Protein AF-A0A3D1BI68-F1 (afdb_monomer)

Sequence (185 aa):
MKQLLTLALCLFSLGAMAQGSFPYNPDANENGTVGSEDLLAFLSVYGSAFLPSGVLPVAGGGTGVSTLDSARLALGVSTFADVIPLGQSGPEAQVTGDLRITQNLNQGQGNVASGLYAAVSGRGGTASGTYSFVTNQNSTATATCSSAIGEGTSATATAAHSQGFGSEASGLAAHAEGYYTVASS

Nearest PDB structures (foldseek):
  3wp8-assembly1_A-3  TM=9.027E-01  e=4.938E-02  Acinetobacter sp. Tol 5
  7o23-assembly1_A  TM=7.148E-01  e=4.402E-02  Burkholderia pseudomallei 1026b
  3s6l-assembly2_D  TM=5.180E-01  e=3.729E-03  Burkholderia pseudomallei 1710b
  3ntn-assembly1_C  TM=6.096E-01  e=4.662E-02  Moraxella catarrhalis
  3ult-assembly2_B  TM=6.942E-01  e=2.326E-01  Lolium perenne

Foldseek 3Di:
DVVVVVVVVVPPPPQPPQPPDDPQRCCVVNPSDRDPVSVVVVVVCVPPDDDGPAQDDCVVHFHSDDDPVSRCVSVVVPQKDWDDPVPDDDTDIGGPDDDDDQAEAEEEECEAQQAGPEYEYAYCEYAQAHCEYEYHENEYARYHCEYAYEYCWYTDEHLEYTEEYNEYTQDHNHYTYYHNGYHND

Solvent-accessible surface area (backbone atoms only — not comparable to full-atom values): 9796 Å² total; per-residue (Å²): 116,78,70,58,57,60,60,61,65,69,70,71,72,74,74,60,72,87,64,74,94,44,101,76,38,68,40,66,81,70,77,66,55,76,46,74,70,25,51,55,57,50,58,77,52,63,89,54,80,90,72,77,86,63,77,56,30,48,67,97,65,40,51,54,44,96,44,71,68,52,27,30,56,66,71,68,50,75,43,62,43,83,43,76,58,91,94,60,89,68,95,41,74,47,68,84,58,92,84,85,79,88,49,53,40,78,43,78,47,78,57,45,37,71,10,60,51,1,30,22,39,39,34,46,20,33,1,49,5,40,52,3,30,16,33,50,29,52,8,31,1,56,14,45,49,2,28,3,36,30,38,47,4,30,1,60,14,47,48,2,32,6,26,36,38,48,2,30,1,55,4,72,58,11,68,10,64,39,74,62,25,75,20,68,98

Secondary structure (DSSP, 8-state):
-HHHHHHHGGG--------TT-TT-SSTT-SSS--HHHHHHHHHHTTS-----SPPPTTTTS-SSSSHHHHHHHTT--SEEEE--TT--S-EEEESS-----S-EEEEES-EE-STT-EEEEES-EE-STT-EEEEES-EE-STT-EEEEES-EE-STT-EEEEES-EE-STT-EEEEES-EE--

pLDDT: mean 81.75, std 19.32, range [40.75, 98.81]

Radius of gyration: 31.72 Å; Cα contacts (8 Å, |Δi|>4): 411; chains: 1; bounding box: 90×31×69 Å

Mean predicted aligned error: 13.77 Å

Structure (mmCIF, N/CA/C/O backbone):
data_AF-A0A3D1BI68-F1
#
_entry.id   AF-A0A3D1BI68-F1
#
loop_
_atom_site.group_PDB
_atom_site.id
_atom_site.type_symbol
_atom_site.label_atom_id
_atom_site.label_alt_id
_atom_site.label_comp_id
_atom_site.label_asym_id
_atom_site.label_entity_id
_atom_site.label_seq_id
_atom_site.pdbx_PDB_ins_code
_atom_site.Cartn_x
_atom_site.Cartn_y
_atom_site.Cartn_z
_atom_site.occupancy
_atom_site.B_iso_or_equiv
_atom_site.auth_seq_id
_atom_site.auth_comp_id
_atom_site.auth_asym_id
_atom_site.auth_atom_id
_atom_site.pdbx_PDB_model_num
ATOM 1 N N . MET A 1 1 ? -66.513 22.388 18.738 1.00 47.97 1 MET A N 1
ATOM 2 C CA . MET A 1 1 ? -66.016 21.344 17.807 1.00 47.97 1 MET A CA 1
ATOM 3 C C . MET A 1 1 ? -64.493 21.315 17.652 1.00 47.97 1 MET A C 1
ATOM 5 O O . MET A 1 1 ? -63.955 20.226 17.554 1.00 47.97 1 MET A O 1
ATOM 9 N N . LYS A 1 2 ? -63.771 22.450 17.704 1.00 40.75 2 LYS A N 1
ATOM 10 C CA . LYS A 1 2 ? -62.291 22.457 17.635 1.00 40.75 2 LYS A CA 1
ATOM 11 C C . LYS A 1 2 ? -61.581 21.847 18.855 1.00 40.75 2 LYS A C 1
ATOM 13 O O . LYS A 1 2 ? -60.478 21.364 18.698 1.00 40.75 2 LYS A O 1
ATOM 18 N N . GLN A 1 3 ? -62.220 21.822 20.029 1.00 44.16 3 GLN A N 1
ATOM 19 C CA . GLN A 1 3 ? -61.636 21.258 21.256 1.00 44.16 3 GLN A CA 1
ATOM 20 C C . GLN A 1 3 ? -61.839 19.741 21.424 1.00 44.16 3 GLN A C 1
ATOM 22 O O . GLN A 1 3 ? -61.118 19.123 22.194 1.00 44.16 3 GLN A O 1
ATOM 27 N N . LEU A 1 4 ? -62.775 19.124 20.686 1.00 43.00 4 LEU A N 1
ATOM 28 C CA . LEU A 1 4 ? -62.924 17.660 20.685 1.00 43.00 4 LEU A CA 1
ATOM 29 C C . LEU A 1 4 ? -61.917 16.976 19.752 1.00 43.00 4 LEU A C 1
ATOM 31 O O . LEU A 1 4 ? -61.492 15.861 20.028 1.00 43.00 4 LEU A O 1
ATOM 35 N N . LEU A 1 5 ? -61.490 17.656 18.682 1.00 42.16 5 LEU A N 1
ATOM 36 C CA . LEU A 1 5 ? -60.480 17.128 17.764 1.00 42.16 5 LEU A CA 1
ATOM 37 C C . LEU A 1 5 ? -59.080 17.109 18.404 1.00 42.16 5 LEU A C 1
ATOM 39 O O . LEU A 1 5 ? -58.301 16.200 18.139 1.00 42.16 5 LEU A O 1
ATOM 43 N N . THR A 1 6 ? -58.782 18.060 19.298 1.00 43.91 6 THR A N 1
ATOM 44 C CA . THR A 1 6 ? -57.524 18.094 20.061 1.00 43.91 6 THR A CA 1
ATOM 45 C C . THR A 1 6 ? -57.446 16.986 21.110 1.00 43.91 6 THR A C 1
ATOM 47 O O . THR A 1 6 ? -56.366 16.462 21.346 1.00 43.91 6 THR A O 1
ATOM 50 N N . LEU A 1 7 ? -58.580 16.589 21.700 1.00 42.25 7 LEU A N 1
ATOM 51 C CA . LEU A 1 7 ? -58.630 15.500 22.683 1.00 42.25 7 LEU A CA 1
ATOM 52 C C . LEU A 1 7 ? -58.515 14.116 22.017 1.00 42.25 7 LEU A C 1
ATOM 54 O O . LEU A 1 7 ? -57.928 13.201 22.585 1.00 42.25 7 LEU A O 1
ATOM 58 N N . ALA A 1 8 ? -59.013 13.979 20.783 1.00 41.50 8 ALA A N 1
ATOM 59 C CA . ALA A 1 8 ? -58.906 12.748 19.999 1.00 41.50 8 ALA A CA 1
ATOM 60 C C . ALA A 1 8 ? -57.482 12.474 19.471 1.00 41.50 8 ALA A C 1
ATOM 62 O O . ALA A 1 8 ? -57.132 11.321 19.238 1.00 41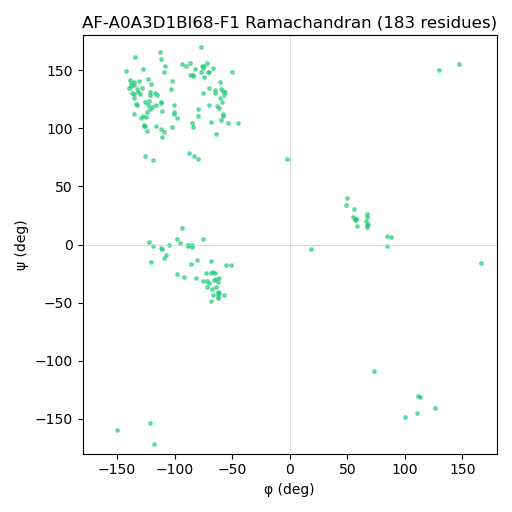.50 8 ALA A O 1
ATOM 63 N N . LEU A 1 9 ? -56.643 13.507 19.313 1.00 41.25 9 LEU A N 1
ATOM 64 C CA . LEU A 1 9 ? -55.258 13.350 18.845 1.00 41.25 9 LEU A CA 1
ATOM 65 C C . LEU A 1 9 ? -54.273 12.912 19.946 1.00 41.25 9 LEU A C 1
ATOM 67 O O . LEU A 1 9 ? -53.172 12.476 19.625 1.00 41.25 9 LEU A O 1
ATOM 71 N N . CYS A 1 10 ? -54.663 12.980 21.224 1.00 41.91 10 CYS A N 1
ATOM 72 C CA . CYS A 1 10 ? -53.858 12.494 22.354 1.00 41.91 10 CYS A CA 1
ATOM 73 C C . CYS A 1 10 ? -54.037 10.989 22.637 1.00 41.91 10 CYS A C 1
ATOM 75 O O . CYS A 1 10 ? -53.388 10.462 23.533 1.00 41.91 10 CYS A O 1
ATOM 77 N N . LEU A 1 11 ? -54.909 10.296 21.891 1.00 42.06 11 LEU A N 1
ATOM 78 C CA . LEU A 1 11 ? -55.219 8.869 22.074 1.00 42.06 11 LEU A CA 1
ATOM 79 C C . LEU A 1 11 ? -54.307 7.915 21.288 1.00 42.06 11 LEU A C 1
ATOM 81 O O . LEU A 1 11 ? -54.453 6.703 21.407 1.00 42.06 11 LEU A O 1
ATOM 85 N N . PHE A 1 12 ? -53.346 8.430 20.520 1.00 41.56 12 PHE A N 1
ATOM 86 C CA . PHE A 1 12 ? -52.266 7.604 19.985 1.00 41.56 12 PHE A CA 1
ATOM 87 C C . PHE A 1 12 ? -51.124 7.553 21.001 1.00 41.56 12 PHE A C 1
ATOM 89 O O . PHE A 1 12 ? -50.118 8.250 20.871 1.00 41.56 12 PHE A O 1
ATOM 96 N N . SER A 1 13 ? -51.288 6.714 22.024 1.00 44.81 13 SER A N 1
ATOM 97 C CA . SER A 1 13 ? -50.158 6.195 22.785 1.00 44.81 13 SER A CA 1
ATOM 98 C C . SER A 1 13 ? -49.310 5.351 21.832 1.00 44.81 13 SER A C 1
ATOM 100 O O . SER A 1 13 ? -49.582 4.175 21.589 1.00 44.81 13 SER A O 1
ATOM 102 N N . LEU A 1 14 ? -48.276 5.958 21.240 1.00 41.84 14 LEU A N 1
ATOM 103 C CA . LEU A 1 14 ? -47.149 5.163 20.769 1.00 41.84 14 LEU A CA 1
ATOM 104 C C . LEU A 1 14 ? -46.630 4.432 22.004 1.00 41.84 14 LEU A C 1
ATOM 106 O O . LEU A 1 14 ? -46.133 5.078 22.923 1.00 41.84 14 LEU A O 1
ATOM 110 N N . GLY A 1 15 ? -46.820 3.112 22.048 1.00 41.06 15 GLY A N 1
ATOM 111 C CA . GLY A 1 15 ? -46.264 2.270 23.095 1.00 41.06 15 GLY A CA 1
ATOM 112 C C . GLY A 1 15 ? -44.766 2.519 23.161 1.00 41.06 15 GLY A C 1
ATOM 113 O O . GLY A 1 15 ? -44.023 2.102 22.271 1.00 41.06 15 GLY A O 1
ATOM 114 N N . ALA A 1 16 ? -44.338 3.253 24.185 1.00 46.38 16 ALA A N 1
ATOM 115 C CA . ALA A 1 16 ? -42.939 3.357 24.530 1.00 46.38 16 ALA A CA 1
ATOM 116 C C . ALA A 1 16 ? -42.556 1.973 25.044 1.00 46.38 16 ALA A C 1
ATOM 118 O O . ALA A 1 16 ? -42.999 1.539 26.103 1.00 46.38 16 ALA A O 1
ATOM 119 N N . MET A 1 17 ? -41.819 1.225 24.228 1.00 43.31 17 MET A N 1
ATOM 120 C CA . MET A 1 17 ? -41.235 -0.025 24.680 1.00 43.31 17 MET A CA 1
ATOM 121 C C . MET A 1 17 ? -40.350 0.268 25.888 1.00 43.31 17 MET A C 1
ATOM 123 O O . MET A 1 17 ? -39.543 1.194 25.826 1.00 43.31 17 MET A O 1
ATOM 127 N N . ALA A 1 18 ? -40.513 -0.521 26.952 1.00 43.66 18 ALA A N 1
ATOM 128 C CA . ALA A 1 18 ? -39.734 -0.444 28.179 1.00 43.66 18 ALA A CA 1
ATOM 129 C C . ALA A 1 18 ? -38.235 -0.293 27.863 1.00 43.66 18 ALA A C 1
ATOM 131 O O . ALA A 1 18 ? -37.566 -1.241 27.440 1.00 43.66 18 ALA A O 1
ATOM 132 N N . GLN A 1 19 ? -37.707 0.920 28.029 1.00 45.69 19 GLN A N 1
ATOM 133 C CA . GLN A 1 19 ? -36.271 1.155 28.058 1.00 45.69 19 GLN A CA 1
ATOM 134 C C . GLN A 1 19 ? -35.834 0.879 29.490 1.00 45.69 19 GLN A C 1
ATOM 136 O O . GLN A 1 19 ? -36.063 1.692 30.380 1.00 45.69 19 GLN A O 1
ATOM 141 N N . GLY A 1 20 ? -35.256 -0.304 29.710 1.00 50.19 20 GLY A N 1
ATOM 142 C CA . GLY A 1 20 ? -34.781 -0.722 31.026 1.00 50.19 20 GLY A CA 1
ATOM 143 C C . GLY A 1 20 ? -33.895 0.331 31.699 1.00 50.19 20 GLY A C 1
ATOM 144 O O . GLY A 1 20 ? -33.198 1.076 31.016 1.00 50.19 20 GLY A O 1
ATOM 145 N N . SER A 1 21 ? -33.961 0.357 33.035 1.00 52.38 21 SER A N 1
ATOM 146 C CA . SER A 1 21 ? -33.230 1.192 34.007 1.00 52.38 21 SER A CA 1
ATOM 147 C C . SER A 1 21 ? -32.184 2.161 33.429 1.00 52.38 21 SER A C 1
ATOM 149 O O . SER A 1 21 ? -30.972 1.972 33.554 1.00 52.38 21 SER A O 1
ATOM 151 N N . PHE A 1 22 ? -32.670 3.234 32.805 1.00 53.00 22 PHE A N 1
ATOM 152 C CA . PHE A 1 22 ? -31.909 4.463 32.626 1.00 53.00 22 PHE A CA 1
ATOM 153 C C . PHE A 1 22 ? -32.235 5.417 33.785 1.00 53.00 22 PHE A C 1
ATOM 155 O O . PHE A 1 22 ? -33.337 5.358 34.329 1.00 53.00 22 PHE A O 1
ATOM 162 N N . PRO A 1 23 ? -31.333 6.356 34.132 1.00 57.28 23 PRO A N 1
ATOM 163 C CA . PRO A 1 23 ? -31.578 7.365 35.172 1.00 57.28 23 PRO A CA 1
ATOM 164 C C . PRO A 1 23 ? -32.845 8.208 34.941 1.00 57.28 23 PRO A C 1
ATOM 166 O O . PRO A 1 23 ? -33.345 8.844 35.862 1.00 57.28 23 PRO A O 1
ATOM 169 N N . TYR A 1 24 ? -33.358 8.198 33.710 1.00 62.59 24 TYR A N 1
ATOM 170 C CA . TYR A 1 24 ? -34.662 8.720 33.338 1.00 62.59 24 TYR A CA 1
ATOM 171 C C . TYR A 1 24 ? -35.436 7.621 32.616 1.00 62.59 24 TYR A C 1
ATOM 173 O O . TYR A 1 24 ? -35.519 7.616 31.390 1.00 62.59 24 TYR A O 1
ATOM 181 N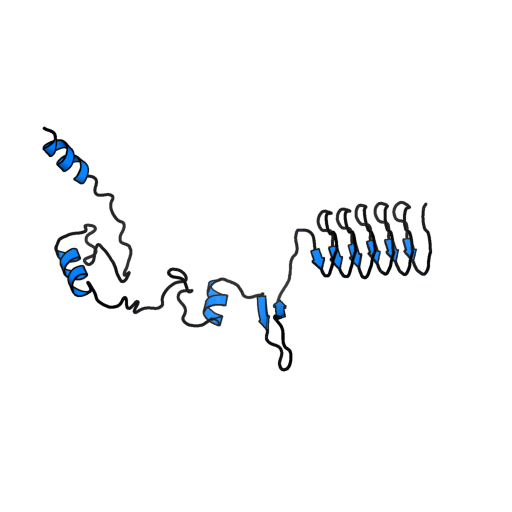 N . ASN A 1 25 ? -35.954 6.660 33.377 1.00 68.94 25 ASN A N 1
ATOM 182 C CA . ASN A 1 25 ? -37.002 5.782 32.886 1.00 68.94 25 ASN A CA 1
ATOM 183 C C . ASN A 1 25 ? -38.335 6.551 32.985 1.00 68.94 25 ASN A C 1
ATOM 185 O O . ASN A 1 25 ? -38.771 6.832 34.103 1.00 68.94 25 ASN A O 1
ATOM 189 N N . PRO A 1 26 ? -38.955 6.953 31.858 1.00 74.75 26 PRO A N 1
ATOM 190 C CA . PRO A 1 26 ? -40.228 7.668 31.888 1.00 74.75 26 PRO A CA 1
ATOM 191 C C . PRO A 1 26 ? -41.398 6.792 32.373 1.00 74.75 26 PRO A C 1
ATOM 193 O O . PRO A 1 26 ? -42.441 7.347 32.693 1.00 74.75 26 PRO A O 1
ATOM 196 N N . ASP A 1 27 ? -41.228 5.469 32.439 1.00 74.31 27 ASP A N 1
ATOM 197 C CA . ASP A 1 27 ? -42.180 4.475 32.961 1.00 74.31 27 ASP A CA 1
ATOM 198 C C . ASP A 1 27 ? -41.537 3.750 34.158 1.00 74.31 27 ASP A C 1
ATOM 200 O O . ASP A 1 27 ? -41.050 2.622 34.062 1.00 74.31 27 ASP A O 1
ATOM 204 N N . ALA A 1 28 ? -41.424 4.461 35.279 1.00 77.12 28 ALA A N 1
ATOM 205 C CA . ALA A 1 28 ? -40.667 4.044 36.454 1.00 77.12 28 ALA A CA 1
ATOM 206 C C . ALA A 1 28 ? -41.238 2.786 37.131 1.00 77.12 28 ALA A C 1
ATOM 208 O O . ALA A 1 28 ? -40.490 2.085 37.816 1.00 77.12 28 ALA A O 1
ATOM 209 N N . ASN A 1 29 ? -42.532 2.505 36.959 1.00 80.25 29 ASN A N 1
ATOM 210 C CA . ASN A 1 29 ? -43.183 1.295 37.473 1.00 80.25 29 ASN A CA 1
ATOM 211 C C . ASN A 1 29 ? -43.326 0.170 36.421 1.00 80.25 29 ASN A C 1
ATOM 213 O O . ASN A 1 29 ? -43.902 -0.872 36.738 1.00 80.25 29 ASN A O 1
ATOM 217 N N . GLU A 1 30 ? -42.769 0.357 35.218 1.00 77.94 30 GLU A N 1
ATOM 218 C CA . GLU A 1 30 ? -42.709 -0.620 34.118 1.00 77.94 30 GLU A CA 1
ATOM 219 C C . GLU A 1 30 ? -44.084 -1.165 33.691 1.00 77.94 30 GLU A C 1
ATOM 221 O O . GLU A 1 30 ? -44.214 -2.312 33.244 1.00 77.94 30 GLU A O 1
ATOM 226 N N . ASN A 1 31 ? -45.138 -0.359 33.835 1.00 81.62 31 ASN A N 1
ATOM 227 C CA . ASN A 1 31 ? -46.504 -0.784 33.531 1.00 81.62 31 ASN A CA 1
ATOM 228 C C . ASN A 1 31 ? -46.896 -0.543 32.057 1.00 81.62 31 ASN A C 1
ATOM 230 O O . ASN A 1 31 ? -48.011 -0.882 31.644 1.00 81.62 31 ASN A O 1
ATOM 234 N N . GLY A 1 32 ? -45.986 0.026 31.262 1.00 78.06 32 GLY A N 1
ATOM 235 C CA . GLY A 1 32 ? -46.169 0.350 29.851 1.00 78.06 32 GLY A CA 1
ATOM 236 C C . GLY A 1 32 ? -46.853 1.695 29.597 1.00 78.06 32 GLY A C 1
ATOM 237 O O . GLY A 1 32 ? -47.188 1.994 28.446 1.00 78.06 32 GLY A O 1
ATOM 238 N N . THR A 1 33 ? -47.090 2.507 30.631 1.00 81.44 33 THR A N 1
ATOM 239 C CA . THR A 1 33 ? -47.739 3.821 30.533 1.00 81.44 33 THR A CA 1
ATOM 240 C C . THR A 1 33 ? -47.043 4.857 31.410 1.00 81.44 33 THR A C 1
ATOM 242 O O . THR A 1 33 ? -46.747 4.607 32.565 1.00 81.44 33 THR A O 1
ATOM 245 N N . VAL A 1 34 ? -46.838 6.064 30.876 1.00 82.50 34 VAL A N 1
ATOM 246 C CA . VAL A 1 34 ? -46.299 7.191 31.653 1.00 82.50 34 VAL A CA 1
ATOM 247 C C . VAL A 1 34 ? -47.449 7.884 32.381 1.00 82.50 34 VAL A C 1
ATOM 249 O O . VAL A 1 34 ? -48.249 8.593 31.760 1.00 82.50 34 VAL A O 1
ATOM 252 N N . GLY A 1 35 ? -47.555 7.655 33.686 1.00 84.25 35 GLY A N 1
ATOM 253 C CA . GLY A 1 35 ? -48.635 8.133 34.540 1.00 84.25 35 GLY A CA 1
ATOM 254 C C . GLY A 1 35 ? -48.187 9.074 35.659 1.00 84.25 35 GLY A C 1
ATOM 255 O O . GLY A 1 35 ? -47.052 9.544 35.742 1.00 84.25 35 GLY A O 1
ATOM 256 N N . SER A 1 36 ? -49.124 9.380 36.558 1.00 86.38 36 SER A N 1
ATOM 257 C CA . SER A 1 36 ? -48.866 10.239 37.720 1.00 86.38 36 SER A CA 1
ATOM 258 C C . SER A 1 36 ? -47.857 9.636 38.698 1.00 86.38 36 SER A C 1
ATOM 260 O O . SER A 1 36 ? -47.140 10.378 39.361 1.00 86.38 36 SER A O 1
ATOM 262 N N . GLU A 1 37 ? -47.798 8.308 38.786 1.00 82.75 37 GLU A N 1
ATOM 263 C CA . GLU A 1 37 ? -46.828 7.593 39.622 1.00 82.75 37 GLU A CA 1
ATOM 264 C C . GLU A 1 37 ? -45.395 7.765 39.094 1.00 82.75 37 GLU A C 1
ATOM 266 O O . GLU A 1 37 ? -44.479 8.022 39.876 1.00 82.75 37 GLU A O 1
ATOM 271 N N . ASP A 1 38 ? -45.214 7.760 37.773 1.00 83.75 38 ASP A N 1
ATOM 272 C CA . ASP A 1 38 ? -43.915 7.970 37.121 1.00 83.75 38 ASP A CA 1
ATOM 273 C C . ASP A 1 38 ? -43.455 9.427 37.220 1.00 83.75 38 ASP A C 1
ATOM 275 O O . ASP A 1 38 ? -42.281 9.719 37.454 1.00 83.75 38 ASP A O 1
ATOM 279 N N . LEU A 1 39 ? -44.403 10.365 37.137 1.00 84.06 39 LEU A N 1
ATOM 280 C CA . LEU A 1 39 ? -44.151 11.783 37.396 1.00 84.06 39 LEU A CA 1
ATOM 281 C C . LEU A 1 39 ? -43.691 12.022 38.840 1.00 84.06 39 LEU A C 1
ATOM 283 O O . LEU A 1 39 ? -42.758 12.791 39.060 1.00 84.06 39 LEU A O 1
ATOM 287 N N . LEU A 1 40 ? -44.306 11.361 39.824 1.00 83.94 40 LEU A N 1
ATOM 288 C CA . LEU A 1 40 ? -43.893 11.454 41.230 1.00 83.94 40 LEU A CA 1
ATOM 289 C C . LEU A 1 40 ? -42.468 10.923 41.433 1.00 83.94 40 LEU A C 1
ATOM 291 O O . LEU A 1 40 ? -41.678 11.550 42.145 1.00 83.94 40 LEU A O 1
ATOM 295 N N . ALA A 1 41 ? -42.118 9.822 40.765 1.00 77.75 41 ALA A N 1
ATOM 296 C CA . ALA A 1 41 ? -40.757 9.295 40.765 1.00 77.75 41 ALA A CA 1
ATOM 297 C C . ALA A 1 41 ? -39.763 10.291 40.138 1.00 77.75 41 ALA A C 1
ATOM 299 O O . ALA A 1 41 ? -38.730 10.589 40.742 1.00 77.75 41 ALA A O 1
ATOM 300 N N . PHE A 1 42 ? -40.099 10.892 38.993 1.00 77.06 42 PHE A N 1
ATOM 301 C CA . PHE A 1 42 ? -39.275 11.920 38.348 1.00 77.06 42 PHE A CA 1
ATOM 302 C C . PHE A 1 42 ? -39.079 13.164 39.229 1.00 77.06 42 PHE A C 1
ATOM 304 O O . PHE A 1 42 ? -37.968 13.686 39.337 1.00 77.06 42 PHE A O 1
ATOM 311 N N . LEU A 1 43 ? -40.133 13.631 39.905 1.00 82.88 43 LEU A N 1
ATOM 312 C CA . LEU A 1 43 ? -40.056 14.803 40.782 1.00 82.88 43 LEU A CA 1
ATOM 313 C C . LEU A 1 43 ? -39.072 14.605 41.944 1.00 82.88 43 LEU A C 1
ATOM 315 O O . LEU A 1 43 ? -38.478 15.581 42.397 1.00 82.88 43 LEU A O 1
ATOM 319 N N . SER A 1 44 ? -38.859 13.366 42.398 1.00 78.25 44 SER A N 1
ATOM 320 C CA . SER A 1 44 ? -37.900 13.062 43.471 1.00 78.25 44 SER A CA 1
ATOM 321 C C . SER A 1 44 ? -36.436 13.314 43.083 1.00 78.25 44 SER A C 1
ATOM 323 O O . SER A 1 44 ? -35.603 13.566 43.953 1.00 78.25 44 SER A O 1
ATOM 325 N N . VAL A 1 45 ? -36.129 13.298 41.783 1.00 69.88 45 VAL A N 1
ATOM 326 C CA . VAL A 1 45 ? -34.784 13.526 41.233 1.00 69.88 45 VAL A CA 1
ATOM 327 C C . VAL A 1 45 ? -34.684 14.840 40.451 1.00 69.88 45 VAL A C 1
ATOM 329 O O . VAL A 1 45 ? -33.598 15.212 39.999 1.00 69.88 45 VAL A O 1
ATOM 332 N N . TYR A 1 46 ? -35.789 15.579 40.310 1.00 76.56 46 TYR A N 1
ATOM 333 C CA . TYR A 1 46 ? -35.846 16.838 39.572 1.00 76.56 46 TYR A CA 1
ATOM 334 C C . TYR A 1 46 ? -34.953 17.908 40.215 1.00 76.56 46 TYR A C 1
ATOM 336 O O . TYR A 1 46 ? -35.142 18.301 41.364 1.00 76.56 46 TYR A O 1
ATOM 344 N N . GLY A 1 47 ? -33.965 18.389 39.456 1.00 71.12 47 GLY A N 1
ATOM 345 C CA . GLY A 1 47 ? -32.989 19.380 39.923 1.00 71.12 47 GLY A CA 1
ATOM 346 C C . GLY A 1 47 ? -31.795 18.794 40.685 1.00 71.12 47 GLY A C 1
ATOM 347 O O . GLY A 1 47 ? -30.896 19.545 41.060 1.00 71.12 47 GLY A O 1
ATOM 348 N N . SER A 1 48 ? -31.746 17.471 40.881 1.00 67.62 48 SER A N 1
ATOM 349 C CA . SER A 1 48 ? -30.531 16.790 41.332 1.00 67.62 48 SER A CA 1
ATOM 350 C C . SER A 1 48 ? -29.437 16.853 40.255 1.00 67.62 48 SER A C 1
ATOM 352 O O . SER A 1 48 ? -29.719 16.957 39.058 1.00 67.62 48 SER A O 1
ATOM 354 N N . ALA A 1 49 ? -28.167 16.812 40.673 1.00 62.81 49 ALA A N 1
ATOM 355 C CA . ALA A 1 49 ? -27.080 16.586 39.730 1.00 62.81 49 ALA A CA 1
ATOM 356 C C . ALA A 1 49 ? -27.303 15.229 39.052 1.00 62.81 49 ALA A C 1
ATOM 358 O O . ALA A 1 49 ? -27.587 14.240 39.723 1.00 62.81 49 ALA A O 1
ATOM 359 N N . PHE A 1 50 ? -27.159 15.177 37.730 1.00 61.72 50 PHE A N 1
ATOM 360 C CA . PHE A 1 50 ? -27.203 13.918 36.999 1.00 61.72 50 PHE A CA 1
ATOM 361 C C . PHE A 1 50 ? -26.085 12.997 37.510 1.00 61.72 50 PHE A C 1
ATOM 363 O O . PHE A 1 50 ? -24.905 13.241 37.254 1.00 61.72 50 PHE A O 1
ATOM 370 N N . LEU A 1 51 ? -26.463 11.961 38.262 1.00 57.78 51 LEU A N 1
ATOM 371 C CA . LEU A 1 51 ? -25.561 10.950 38.803 1.00 57.78 51 LEU A CA 1
ATOM 372 C C . LEU A 1 51 ? -25.841 9.618 38.096 1.00 57.78 51 LEU A C 1
ATOM 374 O O . LEU A 1 51 ? -26.790 8.922 38.449 1.00 57.78 51 LEU A O 1
ATOM 378 N N . PRO A 1 52 ? -25.041 9.247 37.089 1.00 53.06 52 PRO A N 1
ATOM 379 C CA . PRO A 1 52 ? -25.200 7.993 36.374 1.00 53.06 52 PRO A CA 1
ATOM 380 C C . PRO A 1 52 ? -24.587 6.863 37.209 1.00 53.06 52 PRO A C 1
ATOM 382 O O . PRO A 1 52 ? -23.469 6.431 36.941 1.00 53.06 52 PRO A O 1
ATOM 385 N N . SER A 1 53 ? -25.231 6.432 38.295 1.00 48.03 53 SER A N 1
ATOM 386 C CA . SER A 1 53 ? -24.682 5.323 39.082 1.00 48.03 53 SER A CA 1
ATOM 387 C C . SER A 1 53 ? -24.995 3.978 38.411 1.00 48.03 53 SER A C 1
ATOM 389 O O . SER A 1 53 ? -26.144 3.595 38.213 1.00 48.03 53 SER A O 1
ATOM 391 N N . GLY A 1 54 ? -23.913 3.297 38.020 1.00 58.06 54 GLY A N 1
ATOM 392 C CA . GLY A 1 54 ? -23.853 2.166 37.087 1.00 58.06 54 GLY A CA 1
ATOM 393 C C . GLY A 1 54 ? -22.778 2.451 36.029 1.00 58.06 54 GLY A C 1
ATOM 394 O O . GLY A 1 54 ? -22.492 3.614 35.754 1.00 58.06 54 GLY A O 1
ATOM 395 N N . VAL A 1 55 ? -22.114 1.434 35.464 1.00 50.59 55 VAL A N 1
ATOM 396 C CA . VAL A 1 55 ? -21.118 1.689 34.407 1.00 50.59 55 VAL A CA 1
ATOM 397 C C . VAL A 1 55 ? -21.819 2.359 33.222 1.00 50.59 55 VAL A C 1
ATOM 399 O O . VAL A 1 55 ? -22.714 1.772 32.620 1.00 50.59 55 VAL A O 1
ATOM 402 N N . LEU A 1 56 ? -21.429 3.594 32.900 1.00 52.34 56 LEU A N 1
ATOM 403 C CA . LEU A 1 56 ? -21.932 4.305 31.729 1.00 52.34 56 LEU A CA 1
ATOM 404 C C . LEU A 1 56 ? -21.491 3.571 30.452 1.00 52.34 56 LEU A C 1
ATOM 406 O O . LEU A 1 56 ? -20.319 3.215 30.375 1.00 52.34 56 LEU A O 1
ATOM 410 N N . PRO A 1 57 ? -22.386 3.330 29.478 1.00 49.94 57 PRO A N 1
ATOM 411 C CA . PRO A 1 57 ? -22.063 2.711 28.185 1.00 49.94 57 PRO A CA 1
ATOM 412 C C . PRO A 1 57 ? -21.371 3.663 27.188 1.00 49.94 57 PRO A C 1
ATOM 414 O O . PRO A 1 57 ? -21.329 4.877 27.420 1.00 49.94 57 PRO A O 1
ATOM 417 N N . VAL A 1 58 ? -20.848 3.135 26.044 1.00 53.59 58 VAL A N 1
ATOM 418 C CA . VAL A 1 58 ? -20.208 3.934 24.933 1.00 53.59 58 VAL A CA 1
ATOM 419 C C . VAL A 1 58 ? -21.083 5.082 24.473 1.00 53.59 58 VAL A C 1
ATOM 421 O O . VAL A 1 58 ? -20.625 6.025 23.853 1.00 53.59 58 VAL A O 1
ATOM 424 N N . ALA A 1 59 ? -22.352 5.004 24.823 1.00 43.69 59 ALA A N 1
ATOM 425 C CA . ALA A 1 59 ? -23.341 6.047 24.804 1.00 43.69 59 ALA A CA 1
ATOM 426 C C . ALA A 1 59 ? -23.825 6.223 26.261 1.00 43.69 59 ALA A C 1
ATOM 428 O O . ALA A 1 59 ? -24.342 5.286 26.845 1.00 43.69 59 ALA A O 1
ATOM 429 N N . GLY A 1 60 ? -23.688 7.339 26.959 1.00 52.47 60 GLY 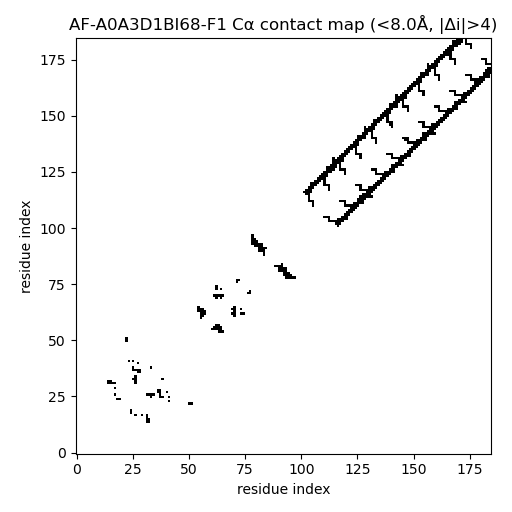A N 1
ATOM 430 C CA . GLY A 1 60 ? -23.470 8.687 26.458 1.00 52.47 60 GLY A CA 1
ATOM 431 C C . GLY A 1 60 ? -22.069 9.011 25.951 1.00 52.47 60 GLY A C 1
ATOM 432 O O . GLY A 1 60 ? -21.835 10.166 25.621 1.00 52.47 60 GLY A O 1
ATOM 433 N N . GLY A 1 61 ? -21.150 8.039 25.907 1.00 52.22 61 GLY A N 1
ATOM 434 C CA . GLY A 1 61 ? -19.792 8.223 25.382 1.00 52.22 61 GLY A CA 1
ATOM 435 C C . GLY A 1 61 ? -18.756 7.118 25.697 1.00 52.22 61 GLY A C 1
ATOM 436 O O . GLY A 1 61 ? -17.729 7.107 25.031 1.00 52.22 61 GLY A O 1
ATOM 437 N N . GLY A 1 62 ? -18.938 6.189 26.660 1.00 64.44 62 GLY A N 1
ATOM 438 C CA . GLY A 1 62 ? -17.865 5.210 27.026 1.00 64.44 62 GLY A CA 1
ATOM 439 C C . GLY A 1 62 ? -18.227 3.718 27.230 1.00 64.44 62 GLY A C 1
ATOM 440 O O . GLY A 1 62 ? -18.918 3.405 28.149 1.00 64.44 62 GLY A O 1
ATOM 441 N N . THR A 1 63 ? -17.798 2.773 26.396 1.00 69.25 63 THR A N 1
ATOM 442 C CA . THR A 1 63 ? -17.676 1.282 26.515 1.00 69.25 63 THR A CA 1
ATOM 443 C C . THR A 1 63 ? -18.384 0.351 27.525 1.00 69.25 63 THR A C 1
ATOM 445 O O . THR A 1 63 ? -18.234 -0.857 27.361 1.00 69.25 63 THR A O 1
ATOM 448 N N . GLY A 1 64 ? -19.178 0.783 28.508 1.00 68.88 64 GLY A N 1
ATOM 449 C CA . GLY A 1 64 ? -19.794 -0.122 29.498 1.00 68.88 64 GLY A CA 1
ATOM 450 C C . GLY A 1 64 ? -18.756 -0.774 30.415 1.00 68.88 64 GLY A C 1
ATOM 451 O O . GLY A 1 64 ? -19.023 -1.763 31.092 1.00 68.88 64 GLY A O 1
ATOM 452 N N . VAL A 1 65 ? -17.556 -0.200 30.432 1.00 72.88 65 VAL A N 1
ATOM 453 C CA . VAL A 1 65 ? -16.363 -0.646 31.148 1.00 72.88 65 VAL A CA 1
ATOM 454 C C . VAL A 1 65 ? -15.627 0.590 31.662 1.00 72.88 65 VAL A C 1
ATOM 456 O O . VAL A 1 65 ? -15.682 1.652 31.044 1.00 72.88 65 VAL A O 1
ATOM 459 N N . SER A 1 66 ? -14.935 0.460 32.791 1.00 72.62 66 SER A N 1
ATOM 460 C CA . SER A 1 66 ? -14.311 1.582 33.507 1.00 72.62 66 SER A CA 1
ATOM 461 C C . SER A 1 66 ? -12.830 1.810 33.176 1.00 72.62 66 SER A C 1
ATOM 463 O O . SER A 1 66 ? -12.210 2.696 33.760 1.00 72.62 66 SER A O 1
ATOM 465 N N . THR A 1 67 ? -12.243 1.024 32.267 1.00 75.31 67 THR A N 1
ATOM 466 C CA . THR A 1 67 ? -10.818 1.119 31.904 1.00 75.31 67 THR A CA 1
ATOM 467 C C . THR A 1 67 ? -10.634 1.252 30.396 1.00 75.31 67 THR A C 1
ATOM 469 O O . THR A 1 67 ? -11.434 0.729 29.620 1.00 75.31 67 THR A O 1
ATOM 472 N N . LEU A 1 68 ? -9.556 1.919 29.975 1.00 73.88 68 LEU A N 1
ATOM 473 C CA . LEU A 1 68 ? -9.207 2.100 28.562 1.00 73.88 68 LEU A CA 1
ATOM 474 C C . LEU A 1 68 ? -8.902 0.764 27.863 1.00 73.88 68 LEU A C 1
ATOM 476 O O . LEU A 1 68 ? -9.301 0.561 26.721 1.00 73.88 68 LEU A O 1
ATOM 480 N N . ASP A 1 69 ? -8.276 -0.181 28.564 1.00 77.38 69 ASP A N 1
ATOM 481 C CA . ASP A 1 69 ? -8.019 -1.522 28.026 1.00 77.38 69 ASP A CA 1
ATOM 482 C C . ASP A 1 69 ? -9.310 -2.309 27.813 1.00 77.38 69 ASP A C 1
ATOM 484 O O . ASP A 1 69 ? -9.515 -2.909 26.757 1.00 77.38 69 ASP A O 1
ATOM 488 N N . SER A 1 70 ? -10.227 -2.255 28.783 1.00 76.38 70 SER A N 1
ATOM 489 C CA . SER A 1 70 ? -11.547 -2.868 28.620 1.00 76.38 70 SER A CA 1
ATOM 490 C C . SER A 1 70 ? -12.358 -2.159 27.533 1.00 76.38 70 SER A C 1
ATOM 492 O O . SER A 1 70 ? -13.154 -2.802 26.855 1.00 76.38 70 SER A O 1
ATOM 494 N N . ALA A 1 71 ? -12.143 -0.855 27.329 1.00 80.19 71 ALA A N 1
ATOM 495 C CA . ALA A 1 71 ? -12.788 -0.074 26.281 1.00 80.19 71 ALA A CA 1
ATOM 496 C C . ALA A 1 71 ? -12.317 -0.494 24.886 1.00 80.19 71 ALA A C 1
ATOM 498 O O . ALA A 1 71 ? -13.129 -0.777 24.006 1.00 80.19 71 ALA A O 1
ATOM 499 N N . ARG A 1 72 ? -10.998 -0.605 24.702 1.00 79.12 72 ARG A N 1
ATOM 500 C CA . ARG A 1 72 ? -10.385 -1.132 23.478 1.00 79.12 72 ARG A CA 1
ATOM 501 C C . ARG A 1 72 ? -10.886 -2.537 23.169 1.00 79.12 72 ARG A C 1
ATOM 503 O O . ARG A 1 72 ? -11.254 -2.808 22.029 1.00 79.12 72 ARG A O 1
ATOM 510 N N . LEU A 1 73 ? -10.973 -3.393 24.187 1.00 78.94 73 LEU A N 1
ATOM 511 C CA . LEU A 1 73 ? -11.529 -4.736 24.053 1.00 78.94 73 LEU A CA 1
ATOM 512 C C . LEU A 1 73 ? -13.010 -4.711 23.644 1.00 78.94 73 LEU A C 1
ATOM 514 O O . LEU A 1 73 ? -13.388 -5.414 22.710 1.00 78.94 73 LEU A O 1
ATOM 518 N N . ALA A 1 74 ? -13.832 -3.876 24.287 1.00 79.81 74 ALA A N 1
ATOM 519 C CA . ALA A 1 74 ? -15.251 -3.721 23.961 1.00 79.81 74 ALA A CA 1
ATOM 520 C C . ALA A 1 74 ? -15.480 -3.190 22.533 1.00 79.81 74 ALA A C 1
ATOM 522 O O . ALA A 1 74 ? -16.451 -3.569 21.882 1.00 79.81 74 ALA A O 1
ATOM 523 N N . LEU A 1 75 ? -14.573 -2.348 22.028 1.00 80.19 75 LEU A N 1
ATOM 524 C CA . LEU A 1 75 ? -14.583 -1.835 20.654 1.00 80.19 75 LEU A CA 1
ATOM 525 C C . LEU A 1 75 ? -13.903 -2.778 19.645 1.00 80.19 75 LEU A C 1
ATOM 527 O O . LEU A 1 75 ? -13.835 -2.453 18.462 1.00 80.19 75 LEU A O 1
ATOM 531 N N . GLY A 1 76 ? -13.371 -3.923 20.089 1.00 77.25 76 GLY A N 1
ATOM 532 C CA . GLY A 1 76 ? -12.645 -4.866 19.233 1.00 77.25 76 GLY A CA 1
ATOM 533 C C . GLY A 1 76 ? -11.310 -4.333 18.694 1.00 77.25 76 GLY A C 1
ATOM 534 O O . GLY A 1 76 ? -10.750 -4.909 17.762 1.00 77.25 76 GLY A O 1
ATOM 535 N N . VAL A 1 77 ? -10.781 -3.248 19.266 1.00 82.94 77 VAL A N 1
ATOM 536 C CA . VAL A 1 77 ? -9.496 -2.646 18.886 1.00 82.94 77 VAL A CA 1
ATOM 537 C C . VAL A 1 77 ? -8.372 -3.396 19.597 1.00 82.94 77 VAL A C 1
ATOM 539 O O . VAL A 1 77 ? -7.821 -2.940 20.599 1.00 82.94 77 VAL A O 1
ATOM 542 N N . SER A 1 78 ? -8.054 -4.589 19.098 1.00 81.31 78 SER A N 1
ATOM 543 C CA . SER A 1 78 ? -7.034 -5.468 19.684 1.00 81.31 78 SER A CA 1
ATOM 544 C C . SER A 1 78 ? -5.675 -5.381 18.990 1.00 81.31 78 SER A C 1
ATOM 546 O O . SER A 1 78 ? -4.656 -5.642 19.625 1.00 81.31 78 SER A O 1
ATOM 548 N N . THR A 1 79 ? -5.639 -5.000 17.710 1.00 86.38 79 THR A N 1
ATOM 549 C CA . THR A 1 79 ? -4.412 -5.021 16.902 1.00 86.38 79 THR A CA 1
ATOM 550 C C . THR A 1 79 ? -3.642 -3.711 16.921 1.00 86.38 79 THR A C 1
ATOM 552 O O . THR A 1 79 ? -2.430 -3.767 16.784 1.00 86.38 79 THR A O 1
ATOM 555 N N . PHE A 1 80 ? -4.304 -2.566 17.114 1.00 86.00 80 PHE A N 1
ATOM 556 C CA . PHE A 1 80 ? -3.681 -1.239 17.139 1.00 86.00 80 PHE A CA 1
ATOM 557 C C . PHE A 1 80 ? -3.540 -0.721 18.573 1.00 86.00 80 PHE A C 1
ATOM 559 O O . PHE A 1 80 ? -4.500 -0.786 19.352 1.00 86.00 80 PHE A O 1
ATOM 566 N N . ALA A 1 81 ? -2.371 -0.185 18.913 1.00 84.06 81 ALA A N 1
ATOM 567 C CA . ALA A 1 81 ? -2.115 0.485 20.184 1.00 84.06 81 ALA A CA 1
ATOM 568 C C . ALA A 1 81 ? -1.253 1.730 19.969 1.00 84.06 81 ALA A C 1
ATOM 570 O O . ALA A 1 81 ? -0.244 1.656 19.273 1.00 84.06 81 ALA A O 1
ATOM 571 N N . ASP A 1 82 ? -1.623 2.844 20.598 1.00 82.50 82 ASP A N 1
ATOM 572 C CA . ASP A 1 82 ? -0.714 3.979 20.732 1.00 82.50 82 ASP A CA 1
ATOM 573 C C . ASP A 1 82 ? 0.398 3.596 21.707 1.00 82.50 82 ASP A C 1
ATOM 575 O O . ASP A 1 82 ? 0.149 3.019 22.772 1.00 82.50 82 ASP A O 1
ATOM 579 N N . VAL A 1 83 ? 1.631 3.915 21.346 1.00 80.19 83 VAL A N 1
ATOM 580 C CA . VAL A 1 83 ? 2.810 3.644 22.159 1.00 80.19 83 VAL A CA 1
ATOM 581 C C . VAL A 1 83 ? 3.497 4.969 22.453 1.00 80.19 83 VAL A C 1
ATOM 583 O O . VAL A 1 83 ? 3.624 5.830 21.588 1.00 80.19 83 VAL A O 1
ATOM 586 N N . ILE A 1 84 ? 3.955 5.127 23.694 1.00 71.06 84 ILE A N 1
ATOM 587 C CA . ILE A 1 84 ? 4.918 6.162 24.073 1.00 71.06 84 ILE A CA 1
ATOM 588 C C . ILE A 1 84 ? 6.212 5.413 24.395 1.00 71.06 84 ILE A C 1
ATOM 590 O O . ILE A 1 84 ? 6.360 4.915 25.516 1.00 71.06 84 ILE A O 1
ATOM 594 N N . PRO A 1 85 ? 7.126 5.238 23.426 1.00 70.44 85 PRO A N 1
ATOM 595 C CA . PRO A 1 85 ? 8.362 4.517 23.676 1.00 70.44 85 PRO A CA 1
ATOM 596 C C . PRO A 1 85 ? 9.167 5.217 24.770 1.00 70.44 85 PRO A C 1
ATOM 598 O O . PRO A 1 85 ? 9.260 6.446 24.814 1.00 70.44 85 PRO A O 1
ATOM 601 N N . LEU A 1 86 ? 9.773 4.430 25.660 1.00 74.12 86 LEU A N 1
ATOM 602 C CA . LEU A 1 86 ? 10.567 4.960 26.762 1.00 74.12 86 LEU A CA 1
ATOM 603 C C . LEU A 1 86 ? 11.715 5.831 26.215 1.00 74.12 86 LEU A C 1
ATOM 605 O O . LEU A 1 86 ? 12.637 5.325 25.580 1.00 74.12 86 LEU A O 1
ATOM 609 N N . GLY A 1 87 ? 11.655 7.141 26.467 1.00 74.88 87 GLY A N 1
ATOM 610 C CA . GLY A 1 87 ? 12.676 8.104 26.040 1.00 74.88 87 GLY A CA 1
ATOM 611 C C . GLY A 1 87 ? 12.491 8.712 24.643 1.00 74.88 87 GLY A C 1
ATOM 612 O O . GLY A 1 87 ? 13.376 9.448 24.210 1.00 74.88 87 GLY A O 1
ATOM 613 N N . GLN A 1 88 ? 11.377 8.455 23.948 1.00 74.06 88 GLN A N 1
ATOM 614 C CA . GLN A 1 88 ? 11.041 9.104 22.671 1.00 74.06 88 GLN A CA 1
ATOM 615 C C . GLN A 1 88 ? 9.868 10.080 22.839 1.00 74.06 88 GLN A C 1
ATOM 617 O O . GLN A 1 88 ? 8.984 9.878 23.668 1.00 74.06 88 GLN A O 1
ATOM 622 N N . SER A 1 89 ? 9.868 11.154 22.046 1.00 68.81 89 SER A N 1
ATOM 623 C CA . SER A 1 89 ? 8.767 12.119 21.964 1.00 68.81 89 SER A CA 1
ATOM 624 C C . SER A 1 89 ? 8.117 12.009 20.591 1.00 68.81 89 SER A C 1
ATOM 626 O O . SER A 1 89 ? 8.794 12.177 19.578 1.00 68.81 89 SER A O 1
ATOM 628 N N . GLY A 1 90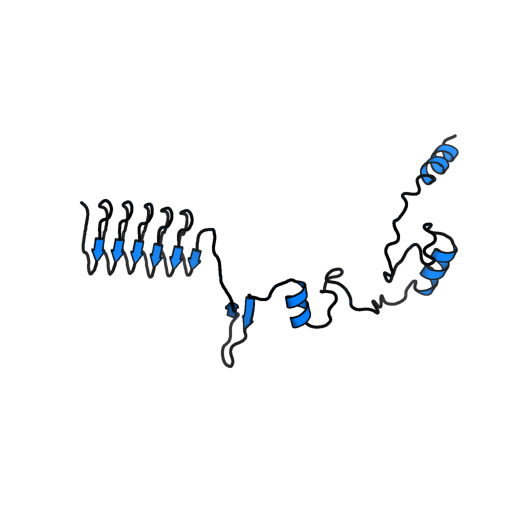 ? 6.815 11.733 20.555 1.00 74.25 90 GLY A N 1
ATOM 629 C CA . GLY A 1 90 ? 6.029 11.687 19.326 1.00 74.25 90 GLY A CA 1
ATOM 630 C C . GLY A 1 90 ? 4.900 10.655 19.389 1.00 74.25 90 GLY A C 1
ATOM 631 O O . GLY A 1 90 ? 4.985 9.713 20.175 1.00 74.25 90 GLY A O 1
ATOM 632 N N . PRO A 1 91 ? 3.830 10.833 18.597 1.00 79.19 91 PRO A N 1
ATOM 633 C CA . PRO A 1 91 ? 2.792 9.822 18.453 1.00 79.19 91 PRO A CA 1
ATOM 634 C C . PRO A 1 91 ? 3.341 8.624 17.665 1.00 79.19 91 PRO A C 1
ATOM 636 O O . PRO A 1 91 ? 3.749 8.773 16.513 1.00 79.19 91 PRO A O 1
ATOM 639 N N . GLU A 1 92 ? 3.333 7.441 18.271 1.00 85.94 92 GLU A N 1
ATOM 640 C CA . GLU A 1 92 ? 3.652 6.170 17.619 1.00 85.94 92 GLU A CA 1
ATOM 641 C C . GLU A 1 92 ? 2.471 5.211 17.778 1.00 85.94 92 GLU A C 1
ATOM 643 O O . GLU A 1 92 ? 1.833 5.180 18.828 1.00 85.94 92 GLU A O 1
ATOM 648 N N . ALA A 1 93 ? 2.188 4.422 16.742 1.00 86.75 93 ALA A N 1
ATOM 649 C CA . ALA A 1 93 ? 1.190 3.363 16.791 1.00 86.75 93 ALA A CA 1
ATOM 650 C C . ALA A 1 93 ? 1.843 2.019 16.454 1.00 86.75 93 ALA A C 1
ATOM 652 O O . ALA A 1 93 ? 2.531 1.886 15.440 1.00 86.75 93 ALA A O 1
ATOM 653 N N . GLN A 1 94 ? 1.592 1.013 17.284 1.00 88.31 94 GLN A N 1
ATOM 654 C CA . GLN A 1 94 ? 2.031 -0.361 17.087 1.00 88.31 94 GLN A CA 1
ATOM 655 C C . GLN A 1 94 ? 0.875 -1.226 16.580 1.00 88.31 94 GLN A C 1
ATOM 657 O O . GLN A 1 94 ? -0.258 -1.109 17.052 1.00 88.31 94 GLN A O 1
ATOM 662 N N . VAL A 1 95 ? 1.190 -2.137 15.652 1.00 91.88 95 VAL A N 1
ATOM 663 C CA . VAL A 1 95 ? 0.289 -3.206 15.206 1.00 91.88 95 VAL A CA 1
ATOM 664 C C . VAL A 1 95 ? 0.824 -4.560 15.685 1.00 91.88 95 VAL A C 1
ATOM 666 O O . VAL A 1 95 ? 1.896 -4.974 15.255 1.00 91.88 95 VAL A O 1
ATOM 669 N N . THR A 1 96 ? 0.110 -5.259 16.576 1.00 88.94 96 THR A N 1
ATOM 670 C CA . THR A 1 96 ? 0.538 -6.563 17.154 1.00 88.94 96 THR A CA 1
ATOM 671 C C . THR A 1 96 ? -0.021 -7.778 16.381 1.00 88.94 96 THR A C 1
ATOM 673 O O . THR A 1 96 ? 0.021 -8.907 16.858 1.00 88.94 96 THR A O 1
ATOM 676 N N . GLY A 1 97 ? -0.541 -7.563 15.167 1.00 88.12 97 GLY A N 1
ATOM 677 C CA . GLY A 1 97 ? -1.081 -8.600 14.278 1.00 88.12 97 GLY A CA 1
ATOM 678 C C . GLY A 1 97 ? -0.919 -8.240 12.797 1.00 88.12 97 GLY A C 1
ATOM 679 O O . GLY A 1 97 ? -0.098 -7.394 12.449 1.00 88.12 97 GLY A O 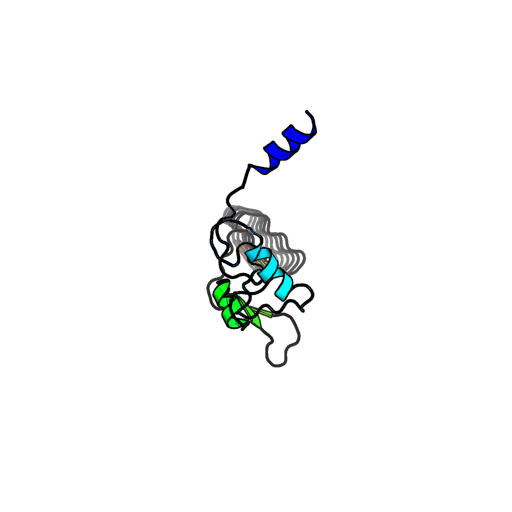1
ATOM 680 N N . ASP A 1 98 ? -1.717 -8.858 11.925 1.00 90.94 98 ASP A N 1
ATOM 681 C CA . ASP A 1 98 ? -1.648 -8.602 10.483 1.00 90.94 98 ASP A CA 1
ATOM 682 C C . ASP A 1 98 ? -2.280 -7.254 10.102 1.00 90.94 98 ASP A C 1
ATOM 684 O O . ASP A 1 98 ? -3.434 -6.967 10.433 1.00 90.94 98 ASP A O 1
ATOM 688 N N . LEU A 1 99 ? -1.551 -6.449 9.322 1.00 92.44 99 LEU A N 1
ATOM 689 C CA . LEU A 1 99 ? -2.083 -5.267 8.643 1.00 92.44 99 LEU A CA 1
ATOM 690 C C . LEU A 1 99 ? -2.420 -5.617 7.189 1.00 92.44 99 LEU A C 1
ATOM 692 O O . LEU A 1 99 ? -1.530 -5.787 6.356 1.00 92.44 99 LEU A O 1
ATOM 696 N N . ARG A 1 100 ? -3.714 -5.688 6.859 1.00 92.69 100 ARG A N 1
ATOM 697 C CA . ARG A 1 100 ? -4.180 -5.917 5.483 1.00 92.69 100 ARG A CA 1
ATOM 698 C C . ARG A 1 100 ? -4.617 -4.608 4.828 1.00 92.69 100 ARG A C 1
ATOM 700 O O . ARG A 1 100 ? -5.636 -4.036 5.201 1.00 92.69 100 ARG A O 1
ATOM 707 N N . ILE A 1 101 ? -3.888 -4.185 3.799 1.00 95.38 101 ILE A N 1
ATOM 708 C CA . ILE A 1 101 ? -4.232 -3.028 2.960 1.00 95.38 101 ILE A CA 1
ATOM 709 C C . ILE A 1 101 ? -4.859 -3.542 1.661 1.00 95.38 101 ILE A C 1
ATOM 711 O O . ILE A 1 101 ? -4.250 -4.322 0.935 1.00 95.38 101 ILE A O 1
ATOM 715 N N . THR A 1 102 ? -6.102 -3.144 1.380 1.00 96.06 102 THR A N 1
ATOM 716 C CA . THR A 1 102 ? -6.869 -3.593 0.198 1.00 96.06 102 THR A CA 1
ATOM 717 C C . THR A 1 102 ?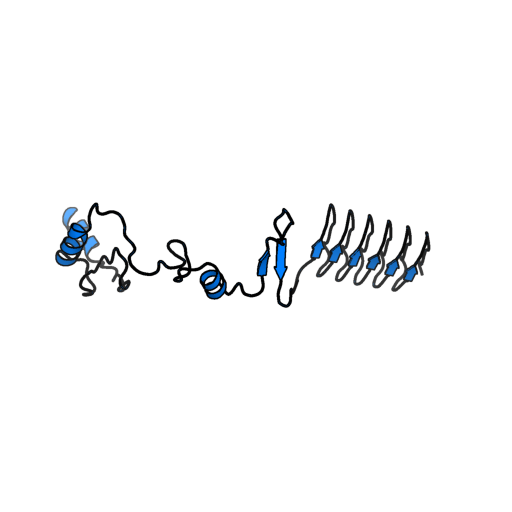 -6.973 -2.537 -0.900 1.00 96.06 102 THR A C 1
ATOM 719 O O . THR A 1 102 ? -7.602 -2.784 -1.924 1.00 96.06 102 THR A O 1
ATOM 722 N N . GLN A 1 103 ? -6.386 -1.365 -0.679 1.00 97.06 103 GLN A N 1
ATOM 723 C CA . GLN A 1 103 ? -6.312 -0.257 -1.628 1.00 97.06 103 GLN A CA 1
ATOM 724 C C . GLN A 1 103 ? -4.836 0.067 -1.885 1.00 97.06 103 GLN A C 1
ATOM 726 O O . GLN A 1 103 ? -3.984 -0.813 -1.763 1.00 97.06 103 GLN A O 1
ATOM 731 N N . ASN A 1 104 ? -4.524 1.305 -2.257 1.00 97.31 104 ASN A N 1
ATOM 732 C CA . ASN A 1 104 ? -3.142 1.747 -2.369 1.00 97.31 104 ASN A CA 1
ATOM 733 C C . ASN A 1 104 ? -2.483 1.976 -0.991 1.00 97.31 104 ASN A C 1
ATOM 735 O O . ASN A 1 104 ? -3.156 2.266 -0.000 1.00 97.31 104 ASN A O 1
ATOM 739 N N . LEU A 1 105 ? -1.156 1.842 -0.943 1.00 97.94 105 LEU A N 1
ATOM 740 C CA . LEU A 1 105 ? -0.310 2.229 0.187 1.00 97.94 105 LEU A CA 1
ATOM 741 C C . LEU A 1 105 ? 0.550 3.423 -0.227 1.00 97.94 105 LEU A C 1
ATOM 743 O O . LEU A 1 105 ? 1.325 3.335 -1.175 1.00 97.94 105 LEU A O 1
ATOM 747 N N . ASN A 1 106 ? 0.437 4.529 0.503 1.00 97.69 106 ASN A N 1
ATOM 748 C CA . ASN A 1 106 ? 1.218 5.733 0.255 1.00 97.69 106 ASN A CA 1
ATOM 749 C C . ASN A 1 106 ? 1.95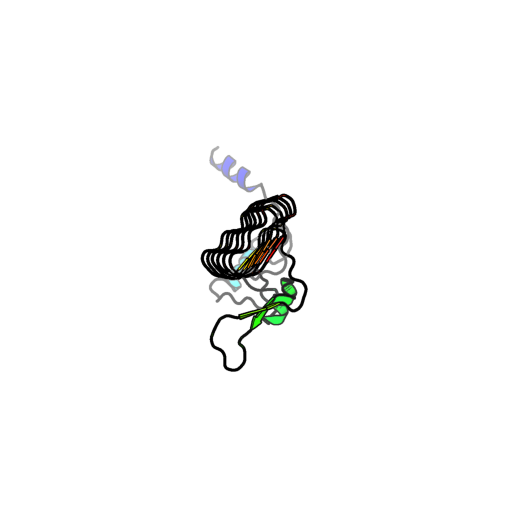9 6.149 1.537 1.00 97.69 106 ASN A C 1
ATOM 751 O O . ASN A 1 106 ? 1.349 6.675 2.466 1.00 97.69 106 ASN A O 1
ATOM 755 N N . GLN A 1 107 ? 3.261 5.859 1.609 1.00 97.88 107 GLN A N 1
ATOM 756 C CA . GLN A 1 107 ? 4.106 6.105 2.783 1.00 97.88 107 GLN A CA 1
ATOM 757 C C . GLN A 1 107 ? 5.195 7.134 2.479 1.00 97.88 107 GLN A C 1
ATOM 759 O O . GLN A 1 107 ? 5.954 6.973 1.531 1.00 97.88 107 GLN A O 1
ATOM 764 N N . GLY A 1 108 ? 5.332 8.166 3.311 1.00 97.00 108 GLY A N 1
ATOM 765 C CA . GLY A 1 108 ? 6.339 9.218 3.138 1.00 97.00 108 GLY A CA 1
ATOM 766 C C . GLY A 1 108 ? 5.774 10.494 2.507 1.00 97.00 108 GLY A C 1
ATOM 767 O O . GLY A 1 108 ? 4.627 10.853 2.766 1.00 97.00 108 GLY A O 1
ATOM 768 N N . GLN A 1 109 ? 6.583 11.229 1.739 1.00 97.75 109 GLN A N 1
ATOM 769 C CA . GLN A 1 109 ? 6.279 12.610 1.340 1.00 97.75 109 GLN A CA 1
ATOM 770 C C . GLN A 1 109 ? 6.122 12.778 -0.177 1.00 97.75 109 GLN A C 1
ATOM 772 O O . GLN A 1 109 ? 7.016 12.444 -0.946 1.00 97.75 109 GLN A O 1
ATOM 777 N N . GLY A 1 110 ? 5.036 13.422 -0.616 1.00 97.38 110 GLY A N 1
ATOM 778 C CA . GLY A 1 110 ? 4.885 13.851 -2.016 1.00 97.38 110 GLY A CA 1
ATOM 779 C C . GLY A 1 110 ? 4.764 12.697 -3.014 1.00 97.38 110 GLY A C 1
ATOM 780 O O . GLY A 1 110 ? 5.096 12.852 -4.182 1.00 97.38 110 GLY A O 1
ATOM 781 N N . ASN A 1 111 ? 4.329 11.538 -2.538 1.00 98.19 111 ASN A N 1
ATOM 782 C CA . ASN A 1 111 ? 4.149 10.330 -3.324 1.00 98.19 111 ASN A CA 1
ATOM 783 C C . ASN A 1 111 ? 2.734 10.262 -3.911 1.00 98.19 111 ASN A C 1
ATOM 785 O O . ASN A 1 111 ? 1.774 10.760 -3.314 1.00 98.19 111 ASN A O 1
ATOM 789 N N . VAL A 1 112 ? 2.587 9.567 -5.036 1.00 98.31 112 VAL A N 1
ATOM 790 C CA . VAL A 1 112 ? 1.307 9.309 -5.702 1.00 98.31 112 VAL A CA 1
ATOM 791 C C . VAL A 1 112 ? 1.157 7.808 -5.928 1.00 98.31 112 VAL A C 1
ATOM 793 O O . VAL A 1 112 ? 1.741 7.249 -6.851 1.00 98.31 112 VAL A O 1
ATOM 796 N N . ALA A 1 113 ? 0.358 7.150 -5.089 1.00 98.25 113 ALA A N 1
ATOM 797 C CA . ALA A 1 113 ? -0.082 5.773 -5.301 1.00 98.25 113 ALA A CA 1
ATOM 798 C C . ALA A 1 113 ? -1.527 5.798 -5.824 1.00 98.25 113 ALA A C 1
ATOM 800 O O . ALA A 1 113 ? -2.458 6.037 -5.057 1.00 98.25 113 ALA A O 1
ATOM 801 N N . SER A 1 114 ? -1.722 5.623 -7.132 1.00 97.88 114 SER A N 1
ATOM 802 C CA . SER A 1 114 ? -3.042 5.746 -7.780 1.00 97.88 114 SER A CA 1
ATOM 803 C C . SER A 1 114 ? -3.516 4.478 -8.487 1.00 97.88 114 SER A C 1
ATOM 805 O O . SER A 1 114 ? -4.705 4.359 -8.779 1.00 97.88 114 SER A O 1
ATOM 807 N N . GLY A 1 115 ? -2.626 3.512 -8.724 1.00 97.69 115 GLY A N 1
ATOM 808 C CA . GLY A 1 115 ? -3.009 2.209 -9.259 1.00 97.69 115 GLY A CA 1
ATOM 809 C C . GLY A 1 115 ? -3.748 1.343 -8.233 1.00 97.69 115 GLY A C 1
ATOM 810 O O . GLY A 1 115 ? -3.578 1.496 -7.019 1.00 97.69 115 GLY A O 1
ATOM 811 N N . LEU A 1 116 ? -4.556 0.393 -8.714 1.00 98.06 116 LEU A N 1
ATOM 812 C CA . LEU A 1 116 ? -5.192 -0.603 -7.847 1.00 98.06 116 LEU A CA 1
ATOM 813 C C . LEU A 1 116 ? -4.111 -1.421 -7.137 1.00 98.06 116 LEU A C 1
ATOM 815 O O . LEU A 1 116 ? -3.233 -1.975 -7.797 1.00 98.06 116 LEU A O 1
ATOM 819 N N . TYR A 1 117 ? -4.176 -1.488 -5.805 1.00 98.31 117 TYR A N 1
ATOM 820 C CA . TYR A 1 117 ? -3.175 -2.157 -4.960 1.00 98.31 117 TYR A CA 1
ATOM 821 C C . TYR A 1 117 ? -1.736 -1.638 -5.143 1.00 98.31 117 TYR A C 1
ATOM 823 O O . TYR A 1 117 ? -0.784 -2.352 -4.837 1.00 98.31 117 TYR A O 1
ATOM 831 N N . ALA A 1 118 ? -1.562 -0.420 -5.668 1.00 98.44 118 ALA A N 1
ATOM 832 C CA . ALA A 1 118 ? -0.244 0.177 -5.837 1.00 98.44 118 ALA A CA 1
ATOM 833 C C . ALA A 1 118 ? 0.365 0.570 -4.485 1.00 98.44 118 ALA A C 1
ATOM 835 O O . ALA A 1 118 ? -0.350 0.976 -3.566 1.00 98.44 118 ALA A O 1
ATOM 836 N N . ALA A 1 119 ? 1.687 0.500 -4.373 1.00 98.56 119 ALA A N 1
ATOM 837 C CA . ALA A 1 119 ? 2.397 0.869 -3.157 1.00 98.56 119 ALA A CA 1
ATOM 838 C C . ALA A 1 119 ? 3.584 1.790 -3.457 1.00 98.56 119 ALA A C 1
ATOM 840 O O . ALA A 1 119 ? 4.405 1.506 -4.327 1.00 98.56 119 ALA A O 1
ATOM 841 N N . VAL A 1 120 ? 3.681 2.892 -2.713 1.00 98.56 120 VAL A N 1
ATOM 842 C CA . VAL A 1 120 ? 4.806 3.834 -2.764 1.00 98.56 120 VAL A CA 1
ATOM 843 C C . VAL A 1 120 ? 5.338 4.067 -1.358 1.00 98.56 120 VAL A C 1
ATOM 845 O O . VAL A 1 120 ? 4.558 4.341 -0.444 1.00 98.56 120 VAL A O 1
ATOM 848 N N . SER A 1 121 ? 6.660 4.028 -1.202 1.00 98.25 121 SER A N 1
ATOM 849 C CA . SER A 1 121 ? 7.352 4.455 0.015 1.00 98.25 121 SER A CA 1
ATOM 850 C C . SER A 1 121 ? 8.517 5.401 -0.293 1.00 98.25 121 SER A C 1
ATOM 852 O O . SER A 1 121 ? 9.250 5.191 -1.254 1.00 98.25 121 SER A O 1
ATOM 854 N N . GLY A 1 122 ? 8.717 6.436 0.523 1.00 97.81 122 GLY A N 1
ATOM 855 C CA . GLY A 1 122 ? 9.832 7.380 0.386 1.00 97.81 122 GLY A CA 1
ATOM 856 C C . GLY A 1 122 ? 9.385 8.780 -0.033 1.00 97.81 122 GLY A C 1
ATOM 857 O O . GLY A 1 122 ? 8.493 9.341 0.608 1.00 97.81 122 GLY A O 1
ATOM 858 N N . ARG A 1 123 ? 10.004 9.377 -1.057 1.00 98.38 123 ARG A N 1
ATOM 859 C CA . ARG A 1 123 ? 9.750 10.770 -1.460 1.00 98.38 123 ARG A CA 1
ATOM 860 C C . ARG A 1 123 ? 9.594 10.952 -2.970 1.00 98.38 123 ARG A C 1
ATOM 862 O O . ARG A 1 123 ? 10.480 10.585 -3.732 1.00 98.38 123 ARG A O 1
ATOM 869 N N . GLY A 1 124 ? 8.523 11.619 -3.399 1.00 98.25 124 GLY A N 1
ATOM 870 C CA . GLY A 1 124 ? 8.321 11.987 -4.808 1.00 98.25 124 GLY A CA 1
ATOM 871 C C . GLY A 1 124 ? 8.109 10.802 -5.760 1.00 98.25 124 GLY A C 1
ATOM 872 O O . GLY A 1 124 ? 8.350 10.935 -6.956 1.00 98.25 124 GLY A O 1
ATOM 873 N N . GLY A 1 125 ? 7.723 9.632 -5.247 1.00 98.44 125 GLY A N 1
ATOM 874 C CA . GLY A 1 125 ? 7.481 8.432 -6.044 1.00 98.44 125 GLY A CA 1
ATOM 875 C C . GLY A 1 125 ? 6.079 8.392 -6.656 1.00 98.44 125 GLY A C 1
ATOM 876 O O . GLY A 1 125 ? 5.116 8.834 -6.029 1.00 98.44 125 GLY A O 1
ATOM 877 N N . THR A 1 126 ? 5.938 7.823 -7.853 1.00 98.69 126 THR A N 1
ATOM 878 C CA . THR A 1 126 ? 4.636 7.637 -8.524 1.00 98.69 126 THR A CA 1
ATOM 879 C C . THR A 1 126 ? 4.414 6.172 -8.899 1.00 98.69 126 THR A C 1
ATOM 881 O O . THR A 1 126 ? 5.049 5.681 -9.827 1.00 98.69 126 THR A O 1
ATOM 884 N N . ALA A 1 127 ? 3.489 5.487 -8.220 1.00 98.69 127 ALA A N 1
ATOM 885 C CA . ALA A 1 127 ? 3.006 4.149 -8.575 1.00 98.69 127 ALA A CA 1
ATOM 886 C C . ALA A 1 127 ? 1.559 4.247 -9.091 1.00 98.69 127 ALA A C 1
ATOM 888 O O . ALA A 1 127 ? 0.602 4.324 -8.311 1.00 98.69 127 ALA A O 1
ATOM 889 N N . SER A 1 128 ? 1.386 4.298 -10.411 1.00 98.44 128 SER A N 1
ATOM 890 C CA . SER A 1 128 ? 0.069 4.457 -11.054 1.00 98.44 128 SER A CA 1
ATOM 891 C C . SER A 1 128 ? -0.424 3.205 -11.779 1.00 98.44 128 SER A C 1
ATOM 893 O O . SER A 1 128 ? -1.606 3.110 -12.109 1.00 98.44 128 SER A O 1
ATOM 895 N N . GLY A 1 129 ? 0.443 2.212 -11.975 1.00 98.50 129 GLY A N 1
ATOM 896 C CA . GLY A 1 129 ? 0.060 0.918 -12.525 1.00 98.50 129 GLY A CA 1
ATOM 897 C C . GLY A 1 129 ? -0.664 0.026 -11.513 1.00 98.50 129 GLY A C 1
ATOM 898 O O . GLY A 1 129 ? -0.454 0.123 -10.303 1.00 98.50 129 GLY A O 1
ATOM 899 N N . THR A 1 130 ? -1.507 -0.888 -11.991 1.00 98.62 130 THR A N 1
ATOM 900 C CA . THR A 1 130 ? -2.132 -1.894 -11.112 1.00 98.62 130 THR A CA 1
ATOM 901 C C . THR A 1 130 ? -1.055 -2.824 -10.542 1.00 98.62 130 THR A C 1
ATOM 903 O O . THR A 1 130 ? -0.228 -3.316 -11.304 1.00 98.62 130 THR A O 1
ATOM 906 N N . TYR A 1 131 ? -1.036 -3.044 -9.224 1.00 98.44 131 TYR A N 1
ATOM 907 C CA . TYR A 1 131 ? 0.035 -3.747 -8.493 1.00 98.44 131 TYR A CA 1
ATOM 908 C C . TYR A 1 131 ? 1.438 -3.128 -8.646 1.00 98.44 131 TYR A C 1
ATOM 910 O O . TYR A 1 131 ? 2.436 -3.826 -8.473 1.00 98.44 131 TYR A O 1
ATOM 918 N N . SER A 1 132 ? 1.539 -1.845 -9.009 1.00 98.62 132 SER A N 1
ATOM 919 C CA . SER A 1 132 ? 2.843 -1.190 -9.161 1.00 98.62 132 SER A CA 1
ATOM 920 C C . SER A 1 132 ? 3.492 -0.857 -7.815 1.00 98.62 132 SER A C 1
ATOM 922 O O . SER A 1 132 ? 2.805 -0.634 -6.814 1.00 98.62 132 SER A O 1
ATOM 924 N N . PHE A 1 133 ? 4.825 -0.818 -7.795 1.00 98.75 133 PHE A N 1
ATOM 925 C CA . PHE A 1 133 ? 5.612 -0.588 -6.585 1.00 98.75 133 PHE A CA 1
ATOM 926 C C . PHE A 1 133 ? 6.706 0.459 -6.802 1.00 98.75 133 PHE A C 1
ATOM 928 O O . PHE A 1 133 ? 7.443 0.399 -7.786 1.00 98.75 133 PHE A O 1
ATOM 935 N N . VAL A 1 134 ? 6.839 1.406 -5.874 1.00 98.81 134 VAL A N 1
ATOM 936 C CA . VAL A 1 134 ? 7.916 2.402 -5.884 1.00 98.81 134 VAL A CA 1
ATOM 937 C C . VAL A 1 134 ? 8.530 2.562 -4.499 1.00 98.81 134 VAL A C 1
ATOM 939 O O . VAL A 1 134 ? 7.805 2.667 -3.509 1.00 98.81 134 VAL A O 1
ATOM 942 N N . THR A 1 135 ? 9.861 2.644 -4.417 1.00 98.50 135 THR A N 1
ATOM 943 C CA . THR A 1 135 ? 10.559 2.972 -3.163 1.00 98.50 135 THR A CA 1
ATOM 944 C C . THR A 1 135 ? 11.660 4.010 -3.336 1.00 98.50 135 THR A C 1
ATOM 946 O O . THR A 1 135 ? 12.186 4.208 -4.431 1.00 98.50 135 THR A O 1
ATOM 949 N N . ASN A 1 136 ? 12.046 4.621 -2.212 1.00 98.31 136 ASN A N 1
ATOM 950 C CA . ASN A 1 136 ? 13.136 5.584 -2.081 1.00 98.31 136 ASN A CA 1
ATOM 951 C C . ASN A 1 136 ? 12.788 6.963 -2.677 1.00 98.31 136 ASN A C 1
ATOM 953 O O . ASN A 1 136 ? 11.993 7.660 -2.049 1.00 98.31 136 ASN A O 1
ATOM 957 N N . GLN A 1 137 ? 13.348 7.415 -3.806 1.00 97.81 137 GLN A N 1
ATOM 958 C CA . GLN A 1 137 ? 13.194 8.816 -4.236 1.00 97.81 137 GLN A CA 1
ATOM 959 C C . GLN A 1 137 ? 12.926 8.994 -5.734 1.00 97.81 137 GLN A C 1
ATOM 961 O O . GLN A 1 137 ? 13.573 8.370 -6.570 1.00 97.81 137 GLN A O 1
ATOM 966 N N . ASN A 1 138 ? 12.014 9.910 -6.080 1.00 98.44 138 ASN A N 1
ATOM 967 C CA . ASN A 1 138 ? 11.793 10.416 -7.446 1.00 98.44 138 ASN A CA 1
ATOM 968 C C . ASN A 1 138 ? 11.655 9.320 -8.521 1.00 98.44 138 ASN A C 1
ATOM 970 O O . ASN A 1 138 ? 12.125 9.483 -9.644 1.00 98.44 138 ASN A O 1
ATOM 974 N N . SER A 1 139 ? 11.063 8.182 -8.165 1.00 98.62 139 SER A N 1
ATOM 975 C CA . SER A 1 139 ? 10.968 7.009 -9.035 1.00 98.62 139 SER A CA 1
ATOM 976 C C . SER A 1 139 ? 9.534 6.804 -9.525 1.00 98.62 139 SER A C 1
ATOM 978 O O . SER A 1 139 ? 8.577 7.245 -8.886 1.00 98.62 139 SER A O 1
ATOM 980 N N . THR A 1 140 ? 9.364 6.164 -10.679 1.00 98.75 140 THR A N 1
ATOM 981 C CA . THR A 1 140 ? 8.061 6.053 -11.352 1.00 98.75 140 THR A CA 1
ATOM 982 C C . THR A 1 140 ? 7.802 4.634 -11.847 1.00 98.75 140 THR A C 1
ATOM 984 O O . THR A 1 140 ? 8.591 4.093 -12.612 1.00 98.75 140 THR A O 1
ATOM 987 N N . ALA A 1 141 ? 6.666 4.056 -11.457 1.00 98.75 141 ALA A N 1
ATOM 988 C CA . ALA A 1 141 ? 6.159 2.773 -11.930 1.00 98.75 141 ALA A CA 1
ATOM 989 C C . ALA A 1 141 ? 4.714 2.941 -12.442 1.00 98.75 141 ALA A C 1
ATOM 991 O O . ALA A 1 141 ? 3.775 3.075 -11.655 1.00 98.75 141 ALA A O 1
ATOM 992 N N . THR A 1 142 ? 4.515 2.982 -13.763 1.00 98.56 142 THR A N 1
ATOM 993 C CA . THR A 1 142 ? 3.226 3.405 -14.361 1.00 98.56 142 THR A CA 1
ATOM 994 C C . THR A 1 142 ? 2.398 2.290 -14.986 1.00 98.56 142 THR A C 1
ATOM 996 O O . THR A 1 142 ? 1.240 2.519 -15.338 1.00 98.56 142 THR A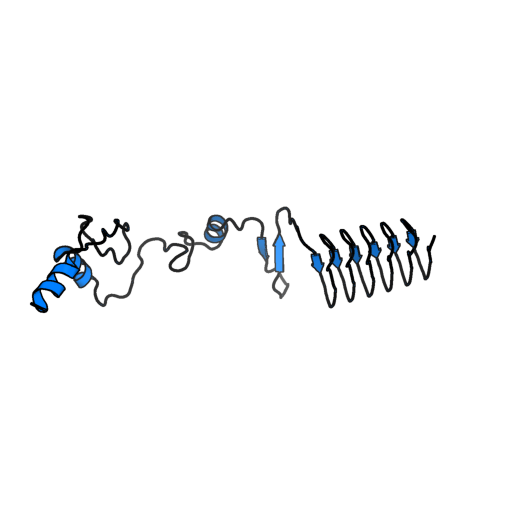 O 1
ATOM 999 N N . ALA A 1 143 ? 2.942 1.083 -15.115 1.00 98.50 143 ALA A N 1
ATOM 1000 C CA . ALA A 1 143 ? 2.285 -0.023 -15.799 1.00 98.50 143 ALA A CA 1
ATOM 1001 C C . ALA A 1 143 ? 1.908 -1.162 -14.846 1.00 98.50 143 ALA A C 1
ATOM 1003 O O . ALA A 1 143 ? 2.346 -1.239 -13.699 1.00 98.50 143 ALA A O 1
ATOM 1004 N N . THR A 1 144 ? 1.052 -2.068 -15.315 1.00 98.75 144 THR A N 1
ATOM 1005 C CA . THR A 1 144 ? 0.633 -3.228 -14.521 1.00 98.75 144 THR A CA 1
ATOM 1006 C C . THR A 1 144 ? 1.841 -4.060 -14.088 1.00 98.75 144 THR A C 1
ATOM 1008 O O . THR A 1 144 ? 2.663 -4.436 -14.925 1.00 98.75 144 THR A O 1
ATOM 1011 N N . CYS A 1 145 ? 1.924 -4.355 -12.790 1.00 98.62 145 CYS A N 1
ATOM 1012 C CA . CYS A 1 145 ? 3.008 -5.093 -12.140 1.00 98.62 145 CYS A CA 1
ATOM 1013 C C . CYS A 1 145 ? 4.411 -4.481 -12.329 1.00 98.62 145 CYS A C 1
ATOM 1015 O O . CYS A 1 145 ? 5.396 -5.208 -12.219 1.00 98.62 145 CYS A O 1
ATOM 1017 N N . SER A 1 146 ? 4.530 -3.186 -12.642 1.00 98.75 146 SER A N 1
ATOM 1018 C CA . SER A 1 146 ? 5.840 -2.541 -12.782 1.00 98.75 146 SER A CA 1
ATOM 1019 C C . SER A 1 146 ? 6.424 -2.116 -11.427 1.00 98.75 146 SER A C 1
ATOM 1021 O O . SER A 1 146 ? 5.686 -1.802 -10.490 1.00 98.75 146 SER A O 1
ATOM 1023 N N . SER A 1 147 ? 7.752 -2.079 -11.307 1.00 98.81 147 SER A N 1
ATOM 1024 C CA . SER A 1 147 ? 8.449 -1.729 -10.061 1.00 98.81 147 SER A CA 1
ATOM 1025 C C . SER A 1 147 ? 9.632 -0.798 -10.314 1.00 98.81 147 SER A C 1
ATOM 1027 O O . SER A 1 147 ? 10.479 -1.118 -11.141 1.00 98.81 147 SER A O 1
ATOM 1029 N N . ALA A 1 148 ? 9.727 0.309 -9.573 1.00 98.81 148 ALA A N 1
ATOM 1030 C CA . ALA A 1 148 ? 10.826 1.275 -9.663 1.00 98.81 148 ALA A CA 1
ATOM 1031 C C . ALA A 1 148 ? 11.443 1.537 -8.273 1.00 98.81 148 ALA A C 1
ATOM 1033 O O . ALA A 1 148 ? 10.798 2.105 -7.390 1.00 98.81 148 ALA A O 1
ATOM 1034 N N . ILE A 1 149 ? 12.672 1.071 -8.048 1.00 98.56 149 ILE A N 1
ATOM 1035 C CA . ILE A 1 149 ? 13.328 1.018 -6.731 1.00 98.56 149 ILE A CA 1
ATOM 1036 C C . ILE A 1 149 ? 14.631 1.820 -6.755 1.00 98.56 149 ILE A C 1
ATOM 1038 O O . ILE A 1 149 ? 15.591 1.426 -7.412 1.00 98.56 149 ILE A O 1
ATOM 1042 N N . GLY A 1 150 ? 14.723 2.890 -5.966 1.00 98.38 150 GLY A N 1
ATOM 1043 C CA . GLY A 1 150 ? 15.956 3.672 -5.842 1.00 98.38 150 GLY A CA 1
ATOM 1044 C C . GLY A 1 150 ? 15.739 5.155 -6.110 1.00 98.38 150 GLY A C 1
ATOM 1045 O O . GLY A 1 150 ? 14.745 5.725 -5.665 1.00 98.38 150 GLY A O 1
ATOM 1046 N N . GLU A 1 151 ? 16.682 5.798 -6.789 1.00 98.50 151 GLU A N 1
ATOM 1047 C CA . GLU A 1 151 ? 16.630 7.235 -7.058 1.00 98.50 151 GLU A CA 1
ATOM 1048 C C . GLU A 1 151 ? 16.535 7.516 -8.558 1.00 98.50 151 GLU A C 1
ATOM 1050 O O . GLU A 1 151 ? 17.413 7.139 -9.333 1.00 98.50 151 GLU A O 1
ATOM 1055 N N . GLY A 1 152 ? 15.457 8.182 -8.979 1.00 98.50 152 GLY A N 1
ATOM 1056 C CA . GLY A 1 152 ? 15.264 8.535 -10.388 1.00 98.50 152 GLY A CA 1
ATOM 1057 C C . GLY A 1 152 ? 15.043 7.329 -11.305 1.00 98.50 152 GLY A C 1
ATOM 1058 O O . GLY A 1 152 ? 15.381 7.397 -12.482 1.00 98.50 152 GLY A O 1
ATOM 1059 N N . THR A 1 153 ? 14.525 6.216 -10.779 1.00 98.75 153 THR A N 1
ATOM 1060 C CA . THR A 1 153 ? 14.282 4.996 -11.564 1.00 98.75 153 THR A CA 1
ATOM 1061 C C . THR A 1 153 ? 12.914 5.035 -12.244 1.00 98.75 153 THR A C 1
ATOM 1063 O O . THR A 1 153 ? 11.951 5.582 -11.701 1.00 98.75 153 THR A O 1
ATOM 1066 N N . SER A 1 154 ? 12.807 4.457 -13.438 1.00 98.75 154 SER A N 1
ATOM 1067 C CA . SER A 1 154 ? 11.579 4.475 -14.241 1.00 98.75 154 SER A CA 1
ATOM 1068 C C . SER A 1 154 ? 11.250 3.085 -14.786 1.00 98.75 154 SER A C 1
ATOM 1070 O O . SER A 1 154 ? 12.052 2.507 -15.511 1.00 98.75 154 SER A O 1
ATOM 1072 N N . ALA A 1 155 ? 10.081 2.542 -14.444 1.00 98.81 155 ALA A N 1
ATOM 1073 C CA . ALA A 1 155 ? 9.555 1.278 -14.958 1.00 98.81 155 ALA A CA 1
ATOM 1074 C C . ALA A 1 155 ? 8.169 1.504 -15.586 1.00 98.81 155 ALA A C 1
ATOM 1076 O O . ALA A 1 155 ? 7.156 1.583 -14.883 1.00 98.81 155 ALA A O 1
ATOM 1077 N N . THR A 1 156 ? 8.117 1.650 -16.911 1.00 98.50 156 THR A N 1
ATOM 1078 C CA . THR A 1 156 ? 6.938 2.186 -17.626 1.00 98.50 156 THR A CA 1
ATOM 1079 C C . THR A 1 156 ? 6.184 1.167 -18.473 1.00 98.50 156 THR A C 1
ATOM 1081 O O . THR A 1 156 ? 5.125 1.488 -19.012 1.00 98.50 156 THR A O 1
ATOM 1084 N N . ALA A 1 157 ? 6.682 -0.065 -18.561 1.00 98.56 157 ALA A N 1
ATOM 1085 C CA . ALA A 1 157 ? 6.044 -1.158 -19.287 1.00 98.56 157 ALA A CA 1
ATOM 1086 C C . ALA A 1 157 ? 5.526 -2.258 -18.353 1.00 98.56 157 ALA A C 1
ATOM 1088 O O . ALA A 1 157 ? 5.929 -2.378 -17.194 1.00 98.56 157 ALA A O 1
ATOM 1089 N N . THR A 1 158 ? 4.579 -3.058 -18.851 1.00 98.62 158 THR A N 1
ATOM 1090 C CA . THR A 1 158 ? 3.975 -4.152 -18.083 1.00 98.62 158 THR A CA 1
ATOM 1091 C C . THR A 1 158 ? 5.049 -5.114 -17.582 1.00 98.62 158 THR A C 1
ATOM 1093 O O . THR A 1 158 ? 5.893 -5.554 -18.359 1.00 98.62 158 THR A O 1
ATOM 1096 N N . ALA A 1 159 ? 4.993 -5.442 -16.289 1.00 98.56 159 ALA A N 1
ATOM 1097 C CA . ALA A 1 159 ? 5.959 -6.291 -15.589 1.00 98.56 159 ALA A CA 1
ATOM 1098 C C . ALA A 1 159 ? 7.423 -5.800 -15.628 1.00 98.56 159 ALA A C 1
ATOM 1100 O O . ALA A 1 159 ? 8.327 -6.579 -15.338 1.00 98.56 159 ALA A O 1
ATOM 1101 N N . ALA A 1 160 ? 7.677 -4.534 -15.977 1.00 98.75 160 ALA A N 1
ATOM 1102 C CA . ALA A 1 160 ? 9.028 -3.983 -15.999 1.00 98.75 160 ALA A CA 1
ATOM 1103 C C . ALA A 1 160 ? 9.570 -3.719 -14.582 1.00 98.75 160 ALA A C 1
ATOM 1105 O O . ALA A 1 160 ? 8.832 -3.279 -13.694 1.00 98.75 160 ALA A O 1
ATOM 1106 N N . HIS A 1 161 ? 10.870 -3.926 -14.383 1.00 98.75 161 HIS A N 1
ATOM 1107 C CA . HIS A 1 161 ? 11.575 -3.657 -13.133 1.00 98.75 161 HIS A CA 1
ATOM 1108 C C . HIS A 1 161 ? 12.771 -2.734 -13.378 1.00 98.75 161 HIS A C 1
ATOM 1110 O O . HIS A 1 161 ? 13.661 -3.059 -14.159 1.00 98.75 161 HIS A O 1
ATOM 1116 N N . SER A 1 162 ? 12.803 -1.594 -12.693 1.00 98.75 162 SER A N 1
ATOM 1117 C CA . SER A 1 162 ? 13.924 -0.659 -12.717 1.00 98.75 162 SER A CA 1
ATOM 1118 C C . SER A 1 162 ? 14.482 -0.456 -11.308 1.00 98.75 162 SER A C 1
ATOM 1120 O O . SER A 1 162 ? 13.720 -0.189 -10.376 1.00 98.75 162 SER A O 1
ATOM 1122 N N . GLN A 1 163 ? 15.795 -0.611 -11.129 1.00 98.62 163 GLN A N 1
ATOM 1123 C CA . GLN A 1 163 ? 16.454 -0.520 -9.824 1.00 98.62 163 GLN A CA 1
ATOM 1124 C C . GLN A 1 163 ? 17.787 0.244 -9.870 1.00 98.62 163 GLN A C 1
ATOM 1126 O O . GLN A 1 163 ? 18.560 0.090 -10.814 1.00 98.62 163 GLN A O 1
ATOM 1131 N N . GLY A 1 164 ? 18.091 1.047 -8.846 1.00 98.56 164 GLY A N 1
ATOM 1132 C CA . GLY A 1 164 ? 19.374 1.748 -8.703 1.00 98.56 164 GLY A CA 1
ATOM 1133 C C . GLY A 1 164 ? 19.264 3.270 -8.825 1.00 98.56 164 GLY A C 1
ATOM 1134 O O . GLY A 1 164 ? 18.455 3.886 -8.132 1.00 98.56 164 GLY A O 1
ATOM 1135 N N . PHE A 1 165 ? 20.118 3.879 -9.651 1.00 98.69 165 PHE A N 1
ATOM 1136 C CA . PHE A 1 165 ? 20.172 5.330 -9.864 1.00 98.69 165 PHE A CA 1
ATOM 1137 C C . PHE A 1 165 ? 20.009 5.653 -11.351 1.00 98.69 165 PHE A C 1
ATOM 1139 O O . PHE A 1 165 ? 20.874 5.306 -12.158 1.00 98.69 165 PHE A O 1
ATOM 1146 N N . GLY A 1 166 ? 18.913 6.319 -11.713 1.00 98.56 166 GLY A N 1
ATOM 1147 C CA . GLY A 1 166 ? 18.653 6.743 -13.093 1.00 98.56 166 GLY A CA 1
ATOM 1148 C C . GLY A 1 166 ? 18.395 5.606 -14.091 1.00 98.56 166 GLY A C 1
ATOM 1149 O O . GLY A 1 166 ? 18.553 5.821 -15.289 1.00 98.56 166 GLY A O 1
ATOM 1150 N N . SER A 1 167 ? 18.066 4.396 -13.629 1.00 98.56 167 SER A N 1
ATOM 1151 C CA . SER A 1 167 ? 17.772 3.255 -14.502 1.00 98.56 167 SER A CA 1
ATOM 1152 C C . SER A 1 167 ? 16.372 3.335 -15.123 1.00 98.56 167 SER A C 1
ATOM 1154 O O . SER A 1 167 ? 15.417 3.841 -14.522 1.00 98.56 167 SER A O 1
ATOM 1156 N N . GLU A 1 168 ? 16.222 2.796 -16.332 1.00 98.81 168 GLU A N 1
ATOM 1157 C CA . GLU A 1 168 ? 14.979 2.828 -17.104 1.00 98.81 168 GLU A CA 1
ATOM 1158 C C . GLU A 1 168 ? 14.638 1.447 -17.681 1.00 98.81 168 GLU A C 1
ATOM 1160 O O . GLU A 1 168 ? 15.386 0.890 -18.481 1.00 98.81 168 GLU A O 1
ATOM 1165 N N . ALA A 1 169 ? 13.476 0.909 -17.314 1.00 98.75 169 ALA A N 1
ATOM 1166 C CA . ALA A 1 169 ? 12.903 -0.306 -17.880 1.00 98.75 169 ALA A CA 1
ATOM 1167 C C . ALA A 1 169 ? 11.585 0.026 -18.602 1.00 98.75 169 ALA A C 1
ATOM 1169 O O . ALA A 1 169 ? 10.540 0.227 -17.975 1.00 98.75 169 ALA A O 1
ATOM 1170 N N . SER A 1 170 ? 11.639 0.103 -19.931 1.00 98.50 170 SER A N 1
ATOM 1171 C CA . SER A 1 170 ? 10.520 0.493 -20.805 1.00 98.50 170 SER A CA 1
ATOM 1172 C C . SER A 1 170 ? 10.089 -0.599 -21.796 1.00 98.50 170 SER A C 1
ATOM 1174 O O . SER A 1 170 ? 9.113 -0.408 -22.520 1.00 98.50 170 SER A O 1
ATOM 1176 N N . GLY A 1 171 ? 10.758 -1.759 -21.801 1.00 98.31 171 GLY A N 1
ATOM 1177 C CA . GLY A 1 171 ? 10.336 -2.959 -22.537 1.00 98.31 171 GLY A CA 1
ATOM 1178 C C . GLY A 1 171 ? 9.361 -3.846 -21.748 1.00 98.31 171 GLY A C 1
ATOM 1179 O O . GLY A 1 171 ? 9.325 -3.817 -20.514 1.00 98.31 171 GLY A O 1
ATOM 1180 N N . LEU A 1 172 ? 8.564 -4.660 -22.450 1.00 98.25 172 LEU A N 1
ATOM 1181 C CA . LEU A 1 172 ? 7.675 -5.644 -21.818 1.00 98.25 172 LEU A CA 1
ATOM 1182 C C . LEU A 1 172 ? 8.504 -6.618 -20.970 1.00 98.25 172 LEU A C 1
ATOM 1184 O O . LEU A 1 172 ? 9.379 -7.293 -21.498 1.00 98.25 172 LEU A O 1
ATOM 1188 N N . ALA A 1 173 ? 8.202 -6.718 -19.672 1.00 98.25 173 ALA A N 1
ATOM 1189 C CA . ALA A 1 173 ? 8.958 -7.536 -18.719 1.00 98.25 173 ALA A CA 1
ATOM 1190 C C . ALA A 1 173 ? 10.472 -7.221 -18.659 1.00 98.25 173 ALA A C 1
ATOM 1192 O O . ALA A 1 173 ? 11.268 -8.070 -18.258 1.00 98.25 173 ALA A O 1
ATOM 1193 N N . ALA A 1 174 ? 10.880 -6.009 -19.049 1.00 98.50 174 ALA A N 1
ATOM 1194 C CA . ALA A 1 174 ? 12.278 -5.596 -19.032 1.00 98.50 174 ALA A CA 1
ATOM 1195 C C . ALA A 1 174 ? 12.813 -5.412 -17.601 1.00 98.50 174 ALA A C 1
ATOM 1197 O O . ALA A 1 174 ? 12.087 -4.978 -16.706 1.00 98.50 174 ALA A O 1
ATOM 1198 N N . HIS A 1 175 ? 14.107 -5.679 -17.406 1.00 98.50 175 HIS A N 1
ATOM 1199 C CA . HIS A 1 175 ? 14.824 -5.451 -16.147 1.00 98.50 175 HIS A CA 1
ATOM 1200 C C . HIS A 1 175 ? 16.030 -4.539 -16.387 1.00 98.50 175 HIS A C 1
ATOM 1202 O O . HIS A 1 175 ? 16.923 -4.897 -17.156 1.00 98.50 175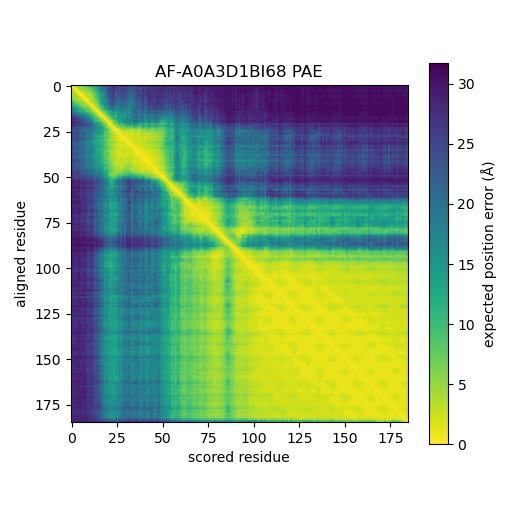 HIS A O 1
ATOM 1208 N N . ALA A 1 176 ? 16.068 -3.382 -15.729 1.00 98.69 176 ALA A N 1
ATOM 1209 C CA . ALA A 1 176 ? 17.203 -2.461 -15.737 1.00 98.69 176 ALA A CA 1
ATOM 1210 C C . ALA A 1 176 ? 17.693 -2.229 -14.303 1.00 98.69 176 ALA A C 1
ATOM 1212 O O . ALA A 1 176 ? 16.929 -1.809 -13.440 1.00 98.69 176 ALA A O 1
ATOM 1213 N N . GLU A 1 177 ? 18.971 -2.491 -14.035 1.00 98.44 177 GLU A N 1
ATOM 1214 C CA . GLU A 1 177 ? 19.545 -2.381 -12.691 1.00 98.44 177 GLU A CA 1
ATOM 1215 C C . GLU A 1 177 ? 20.902 -1.673 -12.715 1.00 98.44 177 GLU A C 1
ATOM 1217 O O . GLU A 1 177 ? 21.698 -1.894 -13.629 1.00 98.44 177 GLU A O 1
ATOM 1222 N N . GLY A 1 178 ? 21.166 -0.805 -11.737 1.00 98.19 178 GLY A N 1
ATOM 1223 C CA . GLY A 1 178 ? 22.447 -0.115 -11.569 1.00 98.19 178 GLY A CA 1
ATOM 1224 C C . GLY A 1 178 ? 22.392 1.387 -11.862 1.00 98.19 178 GLY A C 1
ATOM 1225 O O . GLY A 1 178 ? 21.422 2.061 -11.523 1.00 98.19 178 GLY A O 1
ATOM 1226 N N . TYR A 1 179 ? 23.475 1.927 -12.426 1.00 98.44 179 TYR A N 1
ATOM 1227 C CA . TYR A 1 179 ? 23.653 3.359 -12.699 1.00 98.44 179 TYR A CA 1
ATOM 1228 C C . TYR A 1 179 ? 23.384 3.657 -14.179 1.00 98.44 179 TYR A C 1
ATOM 1230 O O . TYR A 1 179 ? 24.158 3.223 -15.033 1.00 98.44 179 TYR A O 1
ATOM 1238 N N . TYR A 1 180 ? 22.300 4.384 -14.471 1.00 98.44 180 TYR A N 1
ATOM 1239 C CA . TYR A 1 180 ? 21.867 4.759 -15.828 1.00 98.44 180 TYR A CA 1
ATOM 1240 C C . TYR A 1 180 ? 21.798 3.593 -16.827 1.00 98.44 180 TYR A C 1
ATOM 1242 O O . TYR A 1 180 ? 22.180 3.719 -17.992 1.00 98.44 180 TYR A O 1
ATOM 1250 N N . THR A 1 181 ? 21.324 2.433 -16.378 1.00 98.56 181 THR A N 1
ATOM 1251 C CA . THR A 1 181 ? 21.064 1.297 -17.265 1.00 98.56 181 THR A CA 1
ATOM 1252 C C . THR A 1 181 ? 19.689 1.418 -17.905 1.00 98.56 181 THR A C 1
ATOM 1254 O O . THR A 1 181 ? 18.747 1.913 -17.292 1.00 98.56 181 THR A O 1
ATOM 1257 N N . VAL A 1 182 ? 19.573 0.973 -19.155 1.00 98.69 182 VAL A N 1
ATOM 1258 C CA . VAL A 1 182 ? 18.337 1.070 -19.936 1.00 98.69 182 VAL A CA 1
ATOM 1259 C C . VAL A 1 182 ? 18.008 -0.292 -20.533 1.00 98.69 182 VAL A C 1
ATOM 1261 O O . VAL A 1 182 ? 18.862 -0.907 -21.172 1.00 98.69 182 VAL A O 1
ATOM 1264 N N . ALA A 1 183 ? 16.770 -0.743 -20.352 1.00 98.31 183 ALA A N 1
ATOM 1265 C CA . ALA A 1 183 ? 16.214 -1.934 -20.982 1.00 98.31 183 ALA A CA 1
ATOM 1266 C C . ALA A 1 183 ? 14.873 -1.577 -21.645 1.00 98.31 183 ALA A C 1
ATOM 1268 O O . ALA A 1 183 ? 13.883 -1.307 -20.965 1.00 98.31 183 ALA A O 1
ATOM 1269 N N . SER A 1 184 ? 14.844 -1.545 -22.979 1.00 96.88 184 SER A N 1
ATOM 1270 C CA . SER A 1 184 ? 13.728 -0.987 -23.765 1.00 96.88 184 SER A CA 1
ATOM 1271 C C . SER A 1 184 ? 13.075 -1.962 -24.750 1.00 96.88 184 SER A C 1
ATOM 1273 O O . SER A 1 184 ? 12.158 -1.574 -25.472 1.00 96.88 184 SER A O 1
ATOM 1275 N N . SER A 1 185 ? 13.531 -3.215 -24.790 1.00 89.06 185 SER A N 1
ATOM 1276 C CA . SER A 1 185 ? 13.033 -4.270 -25.685 1.00 89.06 185 SER A CA 1
ATOM 1277 C C . SER A 1 185 ? 12.449 -5.432 -24.907 1.00 89.06 185 SER A C 1
ATOM 1279 O O . SER A 1 185 ? 13.159 -5.871 -23.973 1.00 89.06 185 SER A O 1
#